Protein AF-A0A7S1FBB8-F1 (afdb_monomer)

Radius of gyration: 21.92 Å; Cα contacts (8 Å, |Δi|>4): 129; chains: 1; bounding box: 61×38×55 Å

Structure (mmCIF, N/CA/C/O backbone):
data_AF-A0A7S1FBB8-F1
#
_entry.id   AF-A0A7S1FBB8-F1
#
loop_
_atom_site.group_PDB
_atom_site.id
_atom_site.type_symbol
_atom_site.label_atom_id
_atom_site.label_alt_id
_atom_site.label_comp_id
_atom_site.label_asym_id
_atom_site.label_entity_id
_atom_site.label_seq_id
_atom_site.pdbx_PDB_ins_code
_atom_site.Cartn_x
_atom_site.Cartn_y
_atom_site.Cartn_z
_atom_site.occupancy
_atom_site.B_iso_or_equiv
_atom_site.auth_seq_id
_atom_site.auth_comp_id
_atom_site.auth_asym_id
_atom_site.auth_atom_id
_atom_site.pdbx_PDB_model_num
ATOM 1 N N . GLU A 1 1 ? 5.426 -10.729 -18.235 1.00 38.91 1 GLU A N 1
ATOM 2 C CA . GLU A 1 1 ? 4.057 -10.826 -17.681 1.00 38.91 1 GLU A CA 1
ATOM 3 C C . GLU A 1 1 ? 3.993 -12.099 -16.850 1.00 38.91 1 GLU A C 1
ATOM 5 O O . GLU A 1 1 ? 4.260 -13.157 -17.398 1.00 38.91 1 GLU A O 1
ATOM 10 N N . VAL A 1 2 ? 3.794 -12.017 -15.530 1.00 45.78 2 VAL A N 1
ATOM 11 C CA . VAL A 1 2 ? 3.774 -13.223 -14.680 1.00 45.78 2 VAL A CA 1
ATOM 12 C C . VAL A 1 2 ? 2.399 -13.880 -14.833 1.00 45.78 2 VAL A C 1
ATOM 14 O O . VAL A 1 2 ? 1.405 -13.242 -14.472 1.00 45.78 2 VAL A O 1
ATOM 17 N N . PRO A 1 3 ? 2.294 -15.100 -15.390 1.00 48.41 3 PRO A N 1
ATOM 18 C CA . PRO A 1 3 ? 1.011 -15.768 -15.532 1.00 48.41 3 PRO A CA 1
ATOM 19 C C . PRO A 1 3 ? 0.444 -16.054 -14.140 1.00 48.41 3 PRO A C 1
ATOM 21 O O . PRO A 1 3 ? 1.070 -16.720 -13.317 1.00 48.41 3 PRO A O 1
ATOM 24 N N . ILE A 1 4 ? -0.754 -15.538 -13.868 1.00 54.75 4 ILE A N 1
ATOM 25 C CA . ILE A 1 4 ? -1.496 -15.820 -12.639 1.00 54.75 4 ILE A CA 1
ATOM 26 C C . ILE A 1 4 ? -1.984 -17.272 -12.742 1.00 54.75 4 ILE A C 1
ATOM 28 O O . ILE A 1 4 ? -3.067 -17.533 -13.254 1.00 54.75 4 ILE A O 1
ATOM 32 N N . ARG A 1 5 ? -1.164 -18.244 -12.331 1.00 58.53 5 ARG A N 1
ATOM 33 C CA . ARG A 1 5 ? -1.552 -19.662 -12.267 1.00 58.53 5 ARG A CA 1
ATOM 34 C C . ARG A 1 5 ? -1.235 -20.258 -10.901 1.00 58.53 5 ARG A C 1
ATOM 36 O O . ARG A 1 5 ? -0.200 -19.971 -10.305 1.00 58.53 5 ARG A O 1
ATOM 43 N N . GLY A 1 6 ? -2.148 -21.103 -10.421 1.00 70.75 6 GLY A N 1
ATOM 44 C CA . GLY A 1 6 ? -1.995 -21.882 -9.191 1.00 70.75 6 GLY A CA 1
ATOM 45 C C . GLY A 1 6 ? -1.959 -21.021 -7.928 1.00 70.75 6 GLY A C 1
ATOM 46 O O . GLY A 1 6 ? -2.962 -20.409 -7.559 1.00 70.75 6 GLY A O 1
ATOM 47 N N . GLY A 1 7 ? -0.798 -20.975 -7.268 1.00 72.50 7 GLY A N 1
ATOM 48 C CA . GLY A 1 7 ? -0.642 -20.414 -5.920 1.00 72.50 7 GLY A CA 1
ATOM 49 C C . GLY A 1 7 ? -0.998 -18.931 -5.794 1.00 72.50 7 GLY A C 1
ATOM 50 O O . GLY A 1 7 ? -1.596 -18.528 -4.802 1.00 72.50 7 GLY A O 1
ATOM 51 N N . VAL A 1 8 ? -0.722 -18.115 -6.817 1.00 73.88 8 VAL A N 1
ATOM 52 C CA . VAL A 1 8 ? -1.051 -16.674 -6.789 1.00 73.88 8 VAL A CA 1
ATOM 53 C C . VAL A 1 8 ? -2.566 -16.442 -6.813 1.00 73.88 8 VAL A C 1
ATOM 55 O O . VAL A 1 8 ? -3.062 -15.530 -6.154 1.00 73.88 8 VAL A O 1
ATOM 58 N N . LEU A 1 9 ? -3.315 -17.280 -7.538 1.00 77.00 9 LEU A N 1
ATOM 59 C CA . LEU A 1 9 ? -4.777 -17.207 -7.574 1.00 77.00 9 LEU A CA 1
ATOM 60 C C . LEU A 1 9 ? -5.380 -17.674 -6.246 1.00 77.00 9 LEU A C 1
ATOM 62 O O . LEU A 1 9 ? -6.269 -17.014 -5.718 1.00 77.00 9 LEU A O 1
ATOM 66 N N . GLN A 1 10 ? -4.869 -18.775 -5.687 1.00 82.44 10 GLN A N 1
ATOM 67 C CA . GLN A 1 10 ? -5.297 -19.275 -4.376 1.00 82.44 10 GLN A CA 1
ATOM 68 C C . GLN A 1 10 ? -5.062 -18.238 -3.277 1.00 82.44 10 GLN A C 1
ATOM 70 O O . GLN A 1 10 ? -5.958 -17.987 -2.471 1.00 82.44 10 GLN A O 1
ATOM 75 N N . PHE A 1 11 ? -3.898 -17.586 -3.282 1.00 81.56 11 PHE A N 1
ATOM 76 C CA . PHE A 1 11 ? -3.605 -16.479 -2.378 1.00 81.56 11 PHE A CA 1
ATOM 77 C C . PHE A 1 11 ? -4.602 -15.328 -2.562 1.00 81.56 11 PHE A C 1
ATOM 79 O O . PHE A 1 11 ? -5.221 -14.914 -1.588 1.00 81.56 11 PHE A O 1
ATOM 86 N N . ALA A 1 12 ? -4.838 -14.882 -3.802 1.00 81.56 12 ALA A N 1
ATOM 87 C CA . ALA A 1 12 ? -5.776 -13.797 -4.096 1.00 81.56 12 ALA A CA 1
ATOM 88 C C . ALA A 1 12 ? -7.213 -14.098 -3.625 1.00 81.56 12 ALA A C 1
ATOM 90 O O . ALA A 1 12 ? -7.852 -13.247 -3.005 1.00 81.56 12 ALA A O 1
ATOM 91 N N . VAL A 1 13 ? -7.709 -15.317 -3.863 1.00 86.25 13 VAL A N 1
ATOM 92 C CA . VAL A 1 13 ? -9.030 -15.768 -3.390 1.00 86.25 13 VAL A CA 1
ATOM 93 C C . VAL A 1 13 ? -9.080 -15.790 -1.864 1.00 86.25 13 VAL A C 1
ATOM 95 O O . VAL A 1 13 ? -10.024 -15.273 -1.273 1.00 86.25 13 VAL A O 1
ATOM 98 N N . SER A 1 14 ? -8.046 -16.335 -1.221 1.00 87.19 14 SER A N 1
ATOM 99 C CA . SER A 1 14 ? -7.976 -16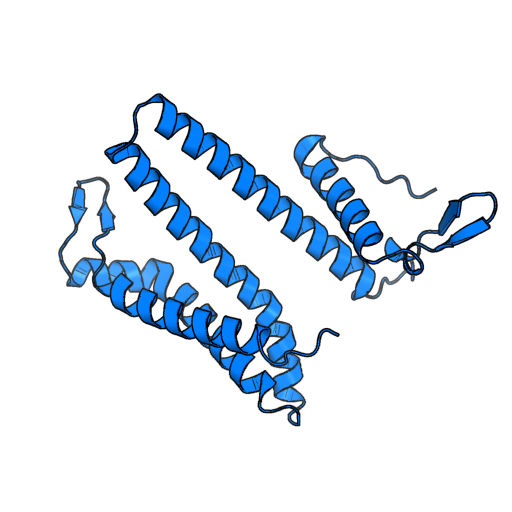.425 0.241 1.00 87.19 14 SER A CA 1
ATOM 100 C C . SER A 1 14 ? -7.993 -15.037 0.879 1.00 87.19 14 SER A C 1
ATOM 102 O O . SER A 1 14 ? -8.762 -14.789 1.807 1.00 87.19 14 SER A O 1
ATOM 104 N N . THR A 1 15 ? -7.210 -14.101 0.333 1.00 85.00 15 THR A N 1
ATOM 105 C CA . THR A 1 15 ? -7.203 -12.707 0.786 1.00 85.00 15 THR A CA 1
ATOM 106 C C . THR A 1 15 ? -8.547 -12.021 0.553 1.00 85.00 15 THR A C 1
ATOM 108 O O . THR A 1 15 ? -9.020 -11.315 1.440 1.00 85.00 15 THR A O 1
ATOM 111 N N . ALA A 1 16 ? -9.203 -12.252 -0.590 1.00 87.19 16 ALA A N 1
ATOM 112 C CA . ALA A 1 16 ? -10.501 -11.649 -0.888 1.00 87.19 16 ALA A CA 1
ATOM 113 C C . ALA A 1 16 ? -11.588 -12.131 0.087 1.00 87.19 16 ALA A C 1
ATOM 115 O O . ALA A 1 16 ? -12.365 -11.321 0.595 1.00 87.19 16 ALA A O 1
ATOM 116 N N . ILE A 1 17 ? -11.614 -13.431 0.402 1.00 90.25 17 ILE A N 1
ATOM 117 C CA . ILE A 1 17 ? -12.540 -14.013 1.386 1.00 90.25 17 ILE A CA 1
ATOM 118 C C . ILE A 1 17 ? -12.280 -13.429 2.776 1.00 90.25 17 ILE A C 1
ATOM 120 O O . ILE A 1 17 ? -13.219 -12.976 3.431 1.00 90.25 17 ILE A O 1
ATOM 124 N N . PHE A 1 18 ? -11.014 -13.388 3.202 1.00 89.56 18 PHE A N 1
ATOM 125 C CA . PHE A 1 18 ? -10.622 -12.829 4.495 1.00 89.56 18 PHE A CA 1
ATOM 126 C C . PHE A 1 18 ? -11.102 -11.381 4.658 1.00 89.56 18 PHE A C 1
ATOM 128 O O . PHE A 1 18 ? -11.800 -11.068 5.620 1.00 89.56 18 PHE A O 1
ATOM 135 N N . TRP A 1 19 ? -10.811 -10.513 3.684 1.00 87.25 19 TRP A N 1
ATOM 136 C CA . TRP A 1 19 ? -11.211 -9.104 3.741 1.00 87.25 19 TRP A CA 1
ATOM 137 C C . TRP A 1 19 ? -12.722 -8.896 3.607 1.00 87.25 19 TRP A C 1
ATOM 139 O O . TRP A 1 19 ? -13.263 -7.947 4.167 1.00 87.25 19 TRP A O 1
ATOM 149 N N . THR A 1 20 ? -13.431 -9.795 2.920 1.00 90.50 20 THR A N 1
ATOM 150 C CA . THR A 1 20 ? -14.902 -9.783 2.909 1.00 90.50 20 THR A CA 1
ATOM 151 C C . THR A 1 20 ? -15.455 -10.068 4.312 1.00 90.50 20 THR A C 1
ATOM 153 O O . THR A 1 20 ? -16.390 -9.403 4.756 1.00 90.50 20 THR A O 1
ATOM 156 N N . GLY A 1 21 ? -14.853 -11.017 5.037 1.00 91.12 21 GLY A N 1
ATOM 157 C CA . GLY A 1 21 ? -15.187 -11.300 6.434 1.00 91.12 21 GLY A CA 1
ATOM 158 C C . GLY A 1 21 ? -14.833 -10.151 7.383 1.00 91.12 21 GLY A C 1
ATOM 159 O O . GLY A 1 21 ? -15.635 -9.814 8.251 1.00 91.12 21 GLY A O 1
ATOM 160 N N . ASP A 1 22 ? -13.684 -9.503 7.185 1.00 88.94 22 ASP A N 1
ATOM 161 C CA . ASP A 1 22 ? -13.249 -8.350 7.987 1.00 88.94 22 ASP A CA 1
ATOM 162 C C . ASP A 1 22 ? -14.237 -7.174 7.918 1.00 88.94 22 ASP A C 1
ATOM 164 O O . ASP A 1 22 ? -14.508 -6.533 8.934 1.00 88.94 22 ASP A O 1
ATOM 168 N N . ILE A 1 23 ? -14.866 -6.938 6.759 1.00 89.56 23 ILE A N 1
ATOM 169 C CA . ILE A 1 23 ? -15.948 -5.948 6.626 1.00 89.56 23 ILE A CA 1
ATOM 170 C C . ILE A 1 23 ? -17.126 -6.309 7.538 1.00 89.56 23 ILE A C 1
ATOM 172 O O . ILE A 1 23 ? -17.648 -5.445 8.243 1.00 89.56 23 ILE A O 1
ATOM 176 N N . LEU A 1 24 ? -17.539 -7.582 7.561 1.00 91.25 24 LEU A N 1
ATOM 177 C CA . LEU A 1 24 ? -18.640 -8.037 8.415 1.00 91.25 24 LEU A CA 1
ATOM 178 C C . LEU A 1 24 ? -18.301 -7.851 9.894 1.00 91.25 24 LEU A C 1
ATOM 180 O O . LEU A 1 24 ? -19.113 -7.314 10.641 1.00 91.25 24 LEU A O 1
ATOM 184 N N . VAL A 1 25 ? -17.090 -8.232 10.303 1.00 88.88 25 VAL A N 1
ATOM 185 C CA . VAL A 1 25 ? -16.607 -8.051 11.680 1.00 88.88 25 VAL A CA 1
ATOM 186 C C . VAL A 1 25 ? -16.480 -6.564 12.031 1.00 88.88 25 VAL A C 1
ATOM 188 O O . VAL A 1 25 ? -16.826 -6.162 13.143 1.00 88.88 25 VAL A O 1
ATOM 191 N N . SER A 1 26 ? -16.077 -5.718 11.080 1.00 86.81 26 SER A N 1
ATOM 192 C CA . SER A 1 26 ? -15.952 -4.267 11.265 1.00 86.81 26 SER A CA 1
ATOM 193 C C . SER A 1 26 ? -17.275 -3.602 11.653 1.00 86.81 26 SER A C 1
ATOM 195 O O . SER A 1 26 ? -17.261 -2.664 12.446 1.00 86.81 26 SER A O 1
ATOM 197 N N . PHE A 1 27 ? -18.424 -4.116 11.200 1.00 87.56 27 PHE A N 1
ATOM 198 C CA . PHE A 1 27 ? -19.738 -3.629 11.649 1.00 87.56 27 PHE A CA 1
ATOM 199 C C . PHE A 1 27 ? -20.041 -3.929 13.126 1.00 87.56 27 PHE A C 1
ATOM 201 O O . PHE A 1 27 ? -20.871 -3.248 13.729 1.00 87.56 27 PHE A O 1
ATOM 208 N N . PHE A 1 28 ? -19.377 -4.927 13.716 1.00 87.69 28 PHE A N 1
ATOM 209 C CA . PHE A 1 28 ? -19.515 -5.301 15.128 1.00 87.69 28 PHE A CA 1
ATOM 210 C C . PHE A 1 28 ? -18.362 -4.796 16.002 1.00 87.69 28 PHE A C 1
ATOM 212 O O . PHE A 1 28 ? -18.385 -4.996 17.217 1.00 87.69 28 PHE A O 1
ATOM 219 N N . THR A 1 29 ? -17.362 -4.143 15.411 1.00 84.94 29 THR A N 1
ATOM 220 C CA . THR A 1 29 ? -16.169 -3.698 16.132 1.00 84.94 29 THR A CA 1
ATOM 221 C C . THR A 1 29 ? -16.401 -2.316 16.736 1.00 84.94 29 THR A C 1
ATOM 223 O O . THR A 1 29 ? -16.652 -1.347 16.021 1.00 84.94 29 THR A O 1
ATOM 226 N N . ALA A 1 30 ? -16.317 -2.222 18.064 1.00 84.44 30 ALA A N 1
ATOM 227 C CA . ALA A 1 30 ? -16.407 -0.953 18.781 1.00 84.44 30 ALA A CA 1
ATOM 228 C C . ALA A 1 30 ? -15.251 -0.018 18.391 1.00 84.44 30 ALA A C 1
ATOM 230 O O . ALA A 1 30 ? -14.131 -0.473 18.151 1.00 84.44 30 ALA A O 1
ATOM 231 N N . TYR A 1 31 ? -15.509 1.290 18.363 1.00 81.19 31 TYR A N 1
ATOM 232 C CA . TYR A 1 31 ? -14.481 2.294 18.087 1.00 81.19 31 TYR A CA 1
ATOM 233 C C . TYR A 1 31 ? -14.210 3.147 19.331 1.00 81.19 31 TYR A C 1
ATOM 235 O O . TYR A 1 31 ? -15.102 3.388 20.149 1.00 81.19 31 TYR A O 1
ATOM 243 N N . SER A 1 32 ? -12.963 3.598 19.483 1.00 78.38 32 SER A N 1
ATOM 244 C CA . SER A 1 32 ? -12.580 4.506 20.565 1.00 78.38 32 SER A CA 1
ATOM 245 C C . SER A 1 32 ? -12.853 5.948 20.145 1.00 78.38 32 SER A C 1
ATOM 247 O O . SER A 1 32 ? -12.327 6.409 19.135 1.00 78.38 32 SER A O 1
ATOM 249 N N . SER A 1 33 ? -13.685 6.648 20.910 1.00 78.62 33 SER A N 1
ATOM 250 C CA . SER A 1 33 ? -13.889 8.095 20.812 1.00 78.62 33 SER A CA 1
ATOM 251 C C . SER A 1 33 ? -13.057 8.802 21.888 1.00 78.62 33 SER A C 1
ATOM 253 O O . SER A 1 33 ? -12.624 8.163 22.845 1.00 78.62 33 SER A O 1
ATOM 255 N N . GLU A 1 34 ? -12.883 10.123 21.792 1.00 76.25 34 GLU A N 1
ATOM 256 C CA . GLU A 1 34 ? -12.165 10.922 22.810 1.00 76.25 34 GLU A CA 1
ATOM 257 C C . GLU A 1 34 ? -12.749 10.777 24.229 1.00 76.25 34 GLU A C 1
ATOM 259 O O . GLU A 1 34 ? -12.035 10.901 25.217 1.00 76.25 34 GLU A O 1
ATOM 264 N N . VAL A 1 35 ? -14.045 10.466 24.333 1.00 77.69 35 VAL A N 1
ATOM 265 C CA . VAL A 1 35 ? -14.780 10.318 25.603 1.00 77.69 35 VAL A CA 1
ATOM 266 C C . VAL A 1 35 ? -14.765 8.866 26.121 1.00 77.69 35 VAL A C 1
ATOM 268 O O . VAL A 1 35 ? -15.209 8.597 27.233 1.00 77.69 35 VAL A O 1
ATOM 271 N N . GLY A 1 36 ? -14.257 7.910 25.334 1.00 80.56 36 GLY A N 1
ATOM 272 C CA . GLY A 1 36 ? -14.198 6.492 25.696 1.00 80.56 36 GLY A CA 1
ATOM 273 C C . GLY A 1 36 ? -14.618 5.541 24.573 1.00 80.56 36 GLY A C 1
ATOM 274 O O . GLY A 1 36 ? -14.849 5.936 23.428 1.00 80.56 36 GLY A O 1
ATOM 275 N N . LEU A 1 37 ? -14.709 4.252 24.907 1.00 85.62 37 LEU A N 1
ATOM 276 C CA . LEU A 1 37 ? -15.077 3.196 23.964 1.00 85.62 37 LEU A CA 1
ATOM 277 C C . LEU A 1 37 ? -16.587 3.214 23.695 1.00 85.62 37 LEU A C 1
ATOM 279 O O . LEU A 1 37 ? -17.381 2.985 24.608 1.00 85.62 37 LEU A O 1
ATOM 283 N N . VAL A 1 38 ? -16.989 3.432 22.441 1.00 86.75 38 VAL A N 1
ATOM 284 C CA . VAL A 1 38 ? -18.405 3.420 22.063 1.00 86.75 38 VAL A CA 1
ATOM 285 C C . VAL A 1 38 ? -18.802 2.046 21.535 1.00 86.75 38 VAL A C 1
ATOM 287 O O . VAL A 1 38 ? -18.306 1.586 20.507 1.00 86.75 38 VAL A O 1
ATOM 290 N N . THR A 1 39 ? -19.733 1.401 22.236 1.00 88.31 39 THR A N 1
ATOM 291 C CA . THR A 1 39 ? -20.244 0.057 21.918 1.00 88.31 39 THR A CA 1
ATOM 292 C C . THR A 1 39 ? -21.651 0.064 21.311 1.00 88.31 39 THR A C 1
ATOM 294 O O . THR A 1 39 ? -22.153 -0.992 20.919 1.00 88.31 39 THR A O 1
ATOM 297 N N . ASP A 1 40 ? -22.297 1.233 21.194 1.00 89.62 40 ASP A N 1
ATOM 298 C CA . ASP A 1 40 ? -23.613 1.346 20.560 1.00 89.62 40 ASP A CA 1
ATOM 299 C C . ASP A 1 40 ? -23.522 0.998 19.067 1.00 89.62 40 ASP A C 1
ATOM 301 O O . ASP A 1 40 ? -22.932 1.723 18.259 1.00 89.62 40 ASP A O 1
ATOM 305 N N . ARG A 1 41 ? -24.172 -0.109 18.696 1.00 87.44 41 ARG A N 1
ATOM 306 C CA . ARG A 1 41 ? -24.184 -0.657 17.335 1.00 87.44 41 ARG A CA 1
ATOM 307 C C . ARG A 1 41 ? -24.633 0.359 16.291 1.00 87.44 41 ARG A C 1
ATOM 309 O O . ARG A 1 41 ? -24.070 0.390 15.201 1.00 87.44 41 ARG A O 1
ATOM 316 N N . ARG A 1 42 ? -25.632 1.198 16.586 1.00 90.19 42 ARG A N 1
ATOM 317 C CA . ARG A 1 42 ? -26.140 2.165 15.595 1.00 90.19 42 ARG A CA 1
ATOM 318 C C . ARG A 1 42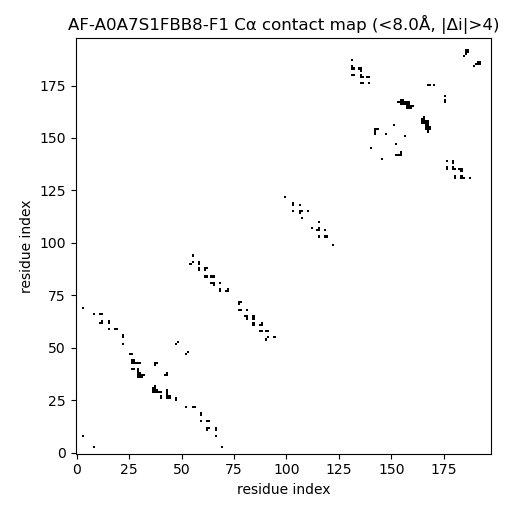 ? -25.093 3.224 15.277 1.00 90.19 42 ARG A C 1
ATOM 320 O O . ARG A 1 42 ? -24.943 3.615 14.118 1.00 90.19 42 ARG A O 1
ATOM 327 N N . LEU A 1 43 ? -24.360 3.662 16.298 1.00 87.75 43 LEU A N 1
ATOM 328 C CA . LEU A 1 43 ? -23.309 4.655 16.139 1.00 87.75 43 LEU A CA 1
ATOM 329 C C . LEU A 1 43 ? -22.080 4.059 15.445 1.00 87.75 43 LEU A C 1
ATOM 331 O O . LEU A 1 43 ? -21.552 4.685 14.530 1.00 87.75 43 LEU A O 1
ATOM 335 N N . VAL A 1 44 ? -21.696 2.829 15.806 1.00 89.25 44 VAL A N 1
ATOM 336 C CA . VAL A 1 44 ? -20.609 2.073 15.160 1.00 89.25 44 VAL A CA 1
ATOM 337 C C . VAL A 1 44 ? -20.867 1.917 13.662 1.00 89.25 44 VAL A C 1
ATOM 339 O O . VAL A 1 44 ? -20.031 2.313 12.852 1.00 89.25 44 VAL A O 1
ATOM 342 N N . ILE A 1 45 ? -22.051 1.426 13.277 1.00 90.62 45 ILE A N 1
ATOM 343 C CA . ILE A 1 45 ? -22.410 1.229 11.866 1.00 90.62 45 ILE A CA 1
ATOM 344 C C . ILE A 1 45 ? -22.363 2.562 11.113 1.00 90.62 45 ILE A C 1
ATOM 346 O O . ILE A 1 45 ? -21.750 2.652 10.051 1.00 90.62 45 ILE A O 1
ATOM 350 N N . LYS A 1 46 ? -22.969 3.623 11.663 1.00 91.88 46 LYS A N 1
ATOM 351 C CA . LYS A 1 46 ? -22.990 4.945 11.017 1.00 91.88 46 LYS A CA 1
ATOM 352 C C . LYS A 1 46 ? -21.583 5.526 10.854 1.00 91.88 46 LYS A C 1
ATOM 354 O O . LYS A 1 46 ? -21.289 6.133 9.825 1.00 91.88 46 LYS A O 1
ATOM 359 N N . HIS A 1 47 ? -20.723 5.342 11.853 1.00 89.44 47 HIS A N 1
ATOM 360 C CA . HIS A 1 47 ? -19.336 5.787 11.803 1.00 89.44 47 HIS A CA 1
ATOM 361 C C . HIS A 1 47 ? -18.540 5.008 10.749 1.00 89.44 47 HIS A C 1
ATOM 363 O O . HIS A 1 47 ? -17.894 5.624 9.901 1.00 89.44 47 HIS A O 1
ATOM 369 N N . TYR A 1 48 ? -18.639 3.676 10.740 1.00 89.50 48 TYR A N 1
ATOM 370 C CA . TYR A 1 48 ? -17.937 2.818 9.783 1.00 89.50 48 TYR A CA 1
ATOM 371 C C . TYR A 1 48 ? -18.370 3.086 8.333 1.00 89.50 48 TYR A C 1
ATOM 373 O O . TYR A 1 48 ? -17.518 3.259 7.458 1.00 89.50 48 TYR A O 1
ATOM 381 N N . LEU A 1 49 ? -19.680 3.232 8.092 1.00 89.88 49 LEU A N 1
ATOM 382 C CA . LEU A 1 49 ? -20.230 3.557 6.770 1.00 89.88 49 LEU A CA 1
ATOM 383 C C . LEU A 1 49 ? -19.705 4.886 6.209 1.00 89.88 49 LEU A C 1
ATOM 385 O O . LEU A 1 49 ? -19.530 5.011 5.000 1.00 89.88 49 LEU A O 1
ATOM 389 N N . ARG A 1 50 ? -19.447 5.878 7.072 1.00 89.06 50 ARG A N 1
ATOM 390 C CA . ARG A 1 50 ? -18.975 7.209 6.659 1.00 89.06 50 ARG A CA 1
ATOM 391 C C . ARG A 1 50 ? -17.459 7.287 6.471 1.00 89.06 50 ARG A C 1
ATOM 393 O O . ARG A 1 50 ? -16.996 8.154 5.739 1.00 89.06 50 ARG A O 1
ATOM 400 N N . THR A 1 51 ? -16.699 6.438 7.155 1.00 84.19 51 THR A N 1
ATOM 401 C CA . THR A 1 51 ? -15.235 6.550 7.231 1.00 84.19 51 THR A CA 1
ATOM 402 C C . THR A 1 51 ? -14.527 5.567 6.307 1.00 84.19 51 THR A C 1
ATOM 404 O O . THR A 1 51 ? -13.769 5.993 5.441 1.00 84.19 51 THR A O 1
ATOM 407 N N . TRP A 1 52 ? -14.789 4.268 6.463 1.00 85.94 52 TRP A N 1
ATOM 408 C CA . TRP A 1 52 ? -13.966 3.210 5.865 1.00 85.94 52 TRP A CA 1
ATOM 409 C C . TRP A 1 52 ? -14.723 2.304 4.899 1.00 85.94 52 TRP A C 1
ATOM 411 O O . TRP A 1 52 ? -14.117 1.787 3.964 1.00 85.94 52 TRP A O 1
ATOM 421 N N . PHE A 1 53 ? -16.043 2.161 5.052 1.00 88.50 53 PHE A N 1
ATOM 422 C CA . PHE A 1 53 ? -16.830 1.208 4.266 1.00 88.50 53 PHE A CA 1
ATOM 423 C C . PHE A 1 53 ? -16.673 1.370 2.749 1.00 88.50 53 PHE A C 1
ATOM 425 O O . PHE A 1 53 ? -16.522 0.376 2.050 1.00 88.50 53 PHE A O 1
ATOM 432 N N . LEU A 1 54 ? -16.681 2.601 2.225 1.00 88.06 54 LEU A N 1
ATOM 433 C CA . LEU A 1 54 ? -16.540 2.831 0.780 1.00 88.06 54 LEU A CA 1
ATOM 434 C C . LEU A 1 54 ? -15.173 2.375 0.251 1.00 88.06 54 LEU A C 1
ATOM 436 O O . LEU A 1 54 ? -15.090 1.800 -0.835 1.00 88.06 54 LEU A O 1
ATOM 440 N N . VAL A 1 55 ? -14.115 2.605 1.031 1.00 84.69 55 VAL A N 1
ATOM 441 C CA . VAL A 1 55 ? -12.748 2.192 0.695 1.00 84.69 55 VAL A CA 1
ATOM 442 C C . VAL A 1 55 ? -12.633 0.670 0.766 1.00 84.69 55 VAL A C 1
ATOM 444 O O . VAL A 1 55 ? -12.151 0.041 -0.178 1.00 84.69 55 VAL A O 1
ATOM 447 N N . ASP A 1 56 ? -13.137 0.067 1.844 1.00 87.38 56 ASP A N 1
ATOM 448 C CA . ASP A 1 56 ? -13.101 -1.379 2.045 1.00 87.38 56 ASP A CA 1
ATOM 449 C C . ASP A 1 56 ? -13.915 -2.116 0.977 1.00 87.38 56 ASP A C 1
ATOM 451 O O . ASP A 1 56 ? -13.403 -3.052 0.361 1.00 87.38 56 ASP A O 1
ATOM 455 N N . LEU A 1 57 ? -15.133 -1.657 0.687 1.00 88.19 57 LEU A N 1
ATOM 456 C CA . LEU A 1 57 ? -15.991 -2.227 -0.348 1.00 88.19 57 LEU A CA 1
ATOM 457 C C . LEU A 1 57 ? -15.341 -2.118 -1.731 1.00 88.19 57 LEU A C 1
ATOM 459 O O . LEU A 1 57 ? -15.271 -3.111 -2.452 1.00 88.19 57 LEU A O 1
ATOM 463 N N . GLY A 1 58 ? -14.830 -0.938 -2.096 1.00 85.88 58 GLY A N 1
ATOM 464 C CA . GLY A 1 58 ? -14.181 -0.721 -3.390 1.00 85.88 58 GLY A CA 1
ATOM 465 C C . GLY A 1 58 ? -12.983 -1.646 -3.608 1.00 85.88 58 GLY A C 1
ATOM 466 O O . GLY A 1 58 ? -12.843 -2.240 -4.680 1.00 85.88 58 GLY A O 1
ATOM 467 N N . ALA A 1 59 ? -12.154 -1.831 -2.579 1.00 84.50 59 ALA A N 1
ATOM 468 C CA . ALA A 1 59 ? -11.004 -2.719 -2.669 1.00 84.50 59 ALA A CA 1
ATOM 469 C C . ALA A 1 59 ? -11.404 -4.211 -2.696 1.00 84.50 59 ALA A C 1
ATOM 471 O O . ALA A 1 59 ? -10.885 -4.934 -3.542 1.00 84.50 59 ALA A O 1
ATOM 472 N N . VAL A 1 60 ? -12.384 -4.671 -1.896 1.00 88.19 60 VAL A N 1
ATOM 473 C CA . VAL A 1 60 ? -12.879 -6.069 -1.972 1.00 88.19 60 VAL A CA 1
ATOM 474 C C . VAL A 1 60 ? -13.488 -6.368 -3.345 1.00 88.19 60 VAL A C 1
ATOM 476 O O . VAL A 1 60 ? -13.206 -7.412 -3.932 1.00 88.19 60 VAL A O 1
ATOM 479 N N . LEU A 1 61 ? -14.283 -5.448 -3.900 1.00 86.44 61 LEU A N 1
ATOM 480 C CA . LEU A 1 61 ? -14.847 -5.611 -5.242 1.00 86.44 61 LEU A CA 1
ATOM 481 C C . LEU A 1 61 ? -13.750 -5.730 -6.304 1.00 86.44 61 LEU A C 1
ATOM 483 O O . LEU A 1 61 ? -13.850 -6.564 -7.203 1.00 86.44 61 LEU A O 1
ATOM 487 N N . CYS A 1 62 ? -12.681 -4.940 -6.198 1.00 82.44 62 CYS A N 1
ATOM 488 C CA . CYS A 1 62 ? -11.557 -5.028 -7.125 1.00 82.44 62 CYS A CA 1
ATOM 489 C C . CYS A 1 62 ? -10.759 -6.327 -6.981 1.00 82.44 62 CYS A C 1
ATOM 491 O O . CYS A 1 62 ? -10.311 -6.864 -7.998 1.00 82.44 62 CYS A O 1
ATOM 493 N N . ASP A 1 63 ? -10.623 -6.858 -5.765 1.00 83.06 63 ASP A N 1
ATOM 494 C CA . ASP A 1 63 ? -9.998 -8.160 -5.530 1.00 83.06 63 ASP A CA 1
ATOM 495 C C . ASP A 1 63 ? -10.801 -9.275 -6.216 1.00 83.06 63 ASP A C 1
ATOM 497 O O . ASP A 1 63 ? -10.246 -10.032 -7.017 1.00 83.06 63 ASP A O 1
ATOM 501 N N . TRP A 1 64 ? -12.124 -9.314 -6.020 1.00 86.12 64 TRP A N 1
ATOM 502 C CA . TRP A 1 64 ? -13.004 -10.277 -6.694 1.00 86.12 64 TRP A CA 1
ATOM 503 C C . TRP A 1 64 ? -13.001 -10.116 -8.216 1.00 86.12 64 TRP A C 1
ATOM 505 O O . TRP A 1 64 ? -12.890 -11.108 -8.937 1.00 86.12 64 TRP A O 1
ATOM 515 N N . MET A 1 65 ? -13.032 -8.881 -8.728 1.00 80.81 65 MET A N 1
ATOM 516 C CA . MET A 1 65 ? -12.898 -8.625 -10.166 1.00 80.81 65 MET A CA 1
ATOM 517 C C . MET A 1 65 ? -11.553 -9.111 -10.715 1.00 80.81 65 MET A C 1
ATOM 519 O O . MET A 1 65 ? -11.500 -9.646 -11.822 1.00 80.81 65 MET A O 1
ATOM 523 N N . SER A 1 66 ? -10.465 -8.964 -9.953 1.00 77.50 66 SER A N 1
ATOM 524 C CA . SER A 1 66 ? -9.148 -9.468 -10.346 1.00 77.50 66 SER A CA 1
ATOM 525 C C . SER A 1 66 ? -9.114 -10.996 -10.416 1.00 77.50 66 SER A C 1
ATOM 527 O O . SER A 1 66 ? -8.454 -11.534 -11.305 1.00 77.50 66 SER A O 1
ATOM 529 N N . VAL A 1 67 ? -9.799 -11.690 -9.503 1.00 80.25 67 VAL A N 1
ATOM 530 C CA . VAL A 1 67 ? -9.936 -13.155 -9.526 1.00 80.25 67 VAL A CA 1
ATOM 531 C C . VAL A 1 67 ? -10.778 -13.576 -10.732 1.00 80.25 67 VAL A C 1
ATOM 533 O O . VAL A 1 67 ? -10.334 -14.398 -11.531 1.00 80.25 67 VAL A O 1
ATOM 536 N N . MET A 1 68 ? -11.945 -12.963 -10.937 1.00 80.25 68 MET A N 1
ATOM 537 C CA . MET A 1 68 ? -12.843 -13.289 -12.053 1.00 80.25 68 MET A CA 1
ATOM 538 C C . MET A 1 68 ? -12.206 -13.019 -13.422 1.00 80.25 68 MET A C 1
ATOM 540 O O . MET A 1 68 ? -12.334 -13.834 -14.334 1.00 80.25 68 MET A O 1
ATOM 544 N N . GLY A 1 69 ? -11.476 -11.909 -13.566 1.00 74.50 69 GLY A N 1
ATOM 545 C CA . GLY A 1 69 ? -10.764 -11.568 -14.799 1.00 74.50 69 GLY A CA 1
ATOM 546 C C . GLY A 1 69 ? -9.642 -12.551 -15.144 1.00 74.50 69 GLY A C 1
ATOM 547 O O . GLY A 1 69 ? -9.358 -12.750 -16.320 1.00 74.50 69 GLY A O 1
ATOM 548 N N . SER A 1 70 ? -9.038 -13.208 -14.147 1.00 69.81 70 SER A N 1
ATOM 549 C CA . SER A 1 70 ? -8.032 -14.252 -14.394 1.00 69.81 70 SER A CA 1
ATOM 550 C C . SER A 1 70 ? -8.632 -15.550 -14.950 1.00 69.81 70 SER A C 1
ATOM 552 O O . SER A 1 70 ? -7.955 -16.265 -15.684 1.00 69.81 70 SER A O 1
ATOM 554 N N . SER A 1 71 ? -9.910 -15.817 -14.664 1.00 70.00 71 SER A N 1
ATOM 555 C CA . SER A 1 71 ? -10.649 -16.971 -15.190 1.00 70.00 71 SER A CA 1
ATOM 556 C C . SER A 1 71 ? -11.263 -16.716 -16.571 1.00 70.00 71 SER A C 1
ATOM 558 O O . SER A 1 71 ? -11.602 -17.666 -17.269 1.00 70.00 71 SER A O 1
ATOM 560 N N . MET A 1 72 ? -11.419 -15.449 -16.974 1.00 69.00 72 MET A N 1
ATOM 561 C CA . MET A 1 72 ? -12.101 -15.044 -18.207 1.00 69.00 72 MET A CA 1
ATOM 562 C C . MET A 1 72 ? -11.137 -14.304 -19.149 1.00 69.00 72 MET A C 1
ATOM 564 O O . MET A 1 72 ? -11.247 -13.093 -19.346 1.00 69.00 72 MET A O 1
ATOM 568 N N . SER A 1 73 ? -10.169 -15.037 -19.715 1.00 62.44 73 SER A N 1
ATOM 569 C CA . SER A 1 73 ? -9.069 -14.494 -20.537 1.00 62.44 73 SER A CA 1
ATOM 570 C C . SER A 1 73 ? -9.506 -13.802 -21.830 1.00 62.44 73 SER A C 1
ATOM 572 O O . SER A 1 73 ? -8.787 -12.938 -22.325 1.00 62.44 73 SER A O 1
ATOM 574 N N . ASP A 1 74 ? -10.679 -14.142 -22.366 1.00 64.56 74 ASP A N 1
ATOM 575 C CA . ASP A 1 74 ? -11.045 -13.776 -23.743 1.00 64.56 74 ASP A CA 1
ATOM 576 C C . ASP A 1 74 ? -11.692 -12.390 -23.870 1.00 64.56 74 ASP A C 1
ATOM 578 O O . ASP A 1 74 ? -11.870 -11.866 -24.970 1.00 64.56 74 ASP A O 1
ATOM 582 N N . ASN A 1 75 ? -12.018 -11.736 -22.752 1.00 69.94 75 ASN A N 1
ATOM 583 C CA . ASN A 1 75 ? -12.640 -10.418 -22.788 1.00 69.94 75 ASN A CA 1
ATOM 584 C C . ASN A 1 75 ? -11.608 -9.285 -22.651 1.00 69.94 75 ASN A C 1
ATOM 586 O O . ASN A 1 75 ? -11.193 -8.921 -21.550 1.00 69.94 75 ASN A O 1
ATOM 590 N N . LEU A 1 76 ? -11.289 -8.619 -23.766 1.00 66.19 76 LEU A N 1
ATOM 591 C CA . LEU A 1 76 ? -10.389 -7.450 -23.829 1.00 66.19 76 LEU A CA 1
ATOM 592 C C . LEU A 1 76 ? -10.744 -6.324 -22.833 1.00 66.19 76 LEU A C 1
ATOM 594 O O . LEU A 1 76 ? -9.857 -5.629 -22.329 1.00 66.19 76 LEU A O 1
ATOM 598 N N . LYS A 1 77 ? -12.033 -6.149 -22.505 1.00 69.31 77 LYS A N 1
ATOM 599 C CA . LYS A 1 77 ? -12.480 -5.196 -21.473 1.00 69.31 77 LYS A CA 1
ATOM 600 C C . LYS A 1 77 ? -11.978 -5.601 -20.081 1.00 69.31 77 LYS A C 1
ATOM 602 O O . LYS A 1 77 ? -11.440 -4.757 -19.369 1.00 69.31 77 LYS A O 1
ATOM 607 N N . PHE A 1 78 ? -12.069 -6.882 -19.727 1.00 65.50 78 PHE A N 1
ATOM 608 C CA . PHE A 1 78 ? -11.596 -7.405 -18.442 1.00 65.50 78 PHE A CA 1
ATOM 609 C C . PHE A 1 78 ? -10.075 -7.307 -18.302 1.00 65.50 78 PHE A C 1
ATOM 611 O O . PHE A 1 78 ? -9.595 -7.016 -17.212 1.00 65.50 78 PHE A O 1
ATOM 618 N N . VAL A 1 79 ? -9.314 -7.422 -19.395 1.00 64.56 79 VAL A N 1
ATOM 619 C CA . VAL A 1 79 ? -7.853 -7.212 -19.380 1.00 64.56 79 VAL A CA 1
ATOM 620 C C . VAL A 1 79 ? -7.489 -5.768 -19.009 1.00 64.56 79 VAL A C 1
ATOM 622 O O . VAL A 1 79 ? -6.569 -5.541 -18.221 1.00 64.56 79 VAL A O 1
ATOM 625 N N . ARG A 1 80 ? -8.223 -4.768 -19.521 1.00 66.81 80 ARG A N 1
ATOM 626 C CA . ARG A 1 80 ? -8.042 -3.358 -19.118 1.00 66.81 80 ARG A CA 1
ATOM 627 C C . ARG A 1 80 ? -8.408 -3.135 -17.649 1.00 66.81 80 ARG A C 1
ATOM 629 O O . ARG A 1 80 ? -7.646 -2.489 -16.932 1.00 66.81 80 ARG A O 1
ATOM 636 N N . PHE A 1 81 ? -9.509 -3.719 -17.180 1.00 66.69 81 PHE A N 1
ATOM 637 C CA . PHE A 1 81 ? -9.896 -3.652 -15.766 1.00 66.69 81 PHE A CA 1
ATOM 638 C C . PHE A 1 81 ? -8.908 -4.381 -14.839 1.00 66.69 81 PHE A C 1
ATOM 640 O O . PHE A 1 81 ? -8.614 -3.884 -13.757 1.00 66.69 81 PHE A O 1
ATOM 647 N N . ALA A 1 82 ? -8.298 -5.485 -15.277 1.00 65.31 82 ALA A N 1
ATOM 648 C CA . ALA A 1 82 ? -7.241 -6.183 -14.541 1.00 65.31 82 ALA A CA 1
ATOM 649 C C . ALA A 1 82 ? -5.926 -5.383 -14.463 1.00 65.31 82 ALA A C 1
ATOM 651 O O . ALA A 1 82 ? -5.112 -5.591 -13.565 1.00 65.31 82 ALA A O 1
ATOM 652 N N . LYS A 1 83 ? -5.688 -4.447 -15.390 1.00 65.44 83 LYS A N 1
ATOM 653 C CA . LYS A 1 83 ? -4.598 -3.468 -15.246 1.00 65.44 83 LYS A CA 1
ATOM 654 C C . LYS A 1 83 ? -4.947 -2.417 -14.189 1.00 65.44 83 LYS A C 1
ATOM 656 O O . LYS A 1 83 ? -4.099 -2.112 -13.356 1.00 65.44 83 LYS A O 1
ATOM 661 N N . ALA A 1 84 ? -6.190 -1.932 -14.172 1.00 66.25 84 ALA A N 1
ATOM 662 C CA . ALA A 1 84 ? -6.670 -0.984 -13.163 1.00 66.25 84 ALA A CA 1
ATOM 663 C C . ALA A 1 84 ? -6.714 -1.590 -11.746 1.00 66.25 84 ALA A C 1
ATOM 665 O O . ALA A 1 84 ? -6.392 -0.904 -10.776 1.00 66.25 84 ALA A O 1
ATOM 666 N N . SER A 1 85 ? -7.009 -2.889 -11.615 1.00 68.12 85 SER A N 1
ATOM 667 C CA . SER A 1 85 ? -7.009 -3.577 -10.316 1.00 68.12 85 SER A CA 1
ATOM 668 C C . SER A 1 85 ? -5.641 -3.551 -9.626 1.00 68.12 85 SER A C 1
ATOM 670 O O . SER A 1 85 ? -5.586 -3.581 -8.401 1.00 68.12 85 SER A O 1
ATOM 672 N N . ARG A 1 86 ? -4.529 -3.415 -10.367 1.00 67.94 86 ARG A N 1
ATOM 673 C CA . ARG A 1 86 ? -3.189 -3.256 -9.769 1.00 67.94 86 ARG A CA 1
ATOM 674 C C . ARG A 1 86 ? -3.056 -1.963 -8.974 1.00 67.94 86 ARG A C 1
ATOM 676 O O . ARG A 1 86 ? -2.428 -1.971 -7.923 1.00 67.94 86 ARG A O 1
ATOM 683 N N . ILE A 1 87 ? -3.654 -0.876 -9.462 1.00 66.81 87 ILE A N 1
ATOM 684 C CA . ILE A 1 87 ? -3.669 0.408 -8.752 1.00 66.81 87 ILE A CA 1
ATOM 685 C C . ILE A 1 87 ? -4.570 0.286 -7.522 1.00 66.81 87 ILE A C 1
ATOM 687 O O . ILE A 1 87 ? -4.206 0.734 -6.443 1.00 66.81 87 ILE A O 1
ATOM 691 N N . VAL A 1 88 ? -5.709 -0.403 -7.640 1.00 66.25 88 VAL A N 1
ATOM 692 C CA . VAL A 1 88 ? -6.612 -0.603 -6.497 1.00 66.25 88 VAL A CA 1
ATOM 693 C C . VAL A 1 88 ? -6.033 -1.549 -5.439 1.00 66.25 88 VAL A C 1
ATOM 695 O O . VAL A 1 88 ? -6.275 -1.345 -4.255 1.00 66.25 88 VAL A O 1
ATOM 698 N N . ARG A 1 89 ? -5.172 -2.509 -5.798 1.00 67.19 89 ARG A N 1
ATOM 699 C CA . ARG A 1 89 ? -4.402 -3.268 -4.794 1.00 67.19 89 ARG A CA 1
ATOM 700 C C . ARG A 1 89 ? -3.561 -2.361 -3.900 1.00 67.19 89 ARG A C 1
ATOM 702 O O . ARG A 1 89 ? -3.396 -2.680 -2.727 1.00 67.19 89 ARG A O 1
ATOM 709 N N . MET A 1 90 ? -3.098 -1.214 -4.407 1.00 70.19 90 MET A N 1
ATOM 710 C CA . MET A 1 90 ? -2.393 -0.238 -3.574 1.00 70.19 90 MET A CA 1
ATOM 711 C C . MET A 1 90 ? -3.305 0.358 -2.490 1.00 70.19 90 MET A C 1
ATOM 713 O O . MET A 1 90 ? -2.857 0.600 -1.375 1.00 70.19 90 MET A O 1
ATOM 717 N N . ILE A 1 91 ? -4.604 0.511 -2.776 1.00 69.50 91 ILE A N 1
ATOM 718 C CA . ILE A 1 91 ? -5.624 0.933 -1.800 1.00 69.50 91 ILE A CA 1
ATOM 719 C C . ILE A 1 91 ? -5.802 -0.134 -0.712 1.00 69.50 91 ILE A C 1
ATOM 721 O O . ILE A 1 91 ? -5.990 0.202 0.454 1.00 69.50 91 ILE A O 1
ATOM 725 N N . GLY A 1 92 ? -5.660 -1.418 -1.057 1.00 69.06 92 GLY A N 1
ATOM 726 C CA . GLY A 1 92 ? -5.645 -2.513 -0.084 1.00 69.06 92 GLY A CA 1
ATOM 727 C C . GLY A 1 92 ? -4.561 -2.355 0.990 1.00 69.06 92 GLY A C 1
ATOM 728 O O . GLY A 1 92 ? -4.797 -2.700 2.146 1.00 69.06 92 GLY A O 1
ATOM 729 N N . PHE A 1 93 ? -3.415 -1.749 0.665 1.00 74.12 93 PHE A N 1
ATOM 730 C CA . PHE A 1 93 ? -2.377 -1.456 1.659 1.00 74.12 93 PHE A CA 1
ATOM 731 C C . PHE A 1 93 ? -2.774 -0.355 2.649 1.00 74.12 93 PHE A C 1
ATOM 733 O O . PHE A 1 93 ? -2.255 -0.338 3.762 1.00 74.12 93 PHE A O 1
ATOM 740 N N . ILE A 1 94 ? -3.745 0.509 2.325 1.00 74.12 94 ILE A N 1
ATOM 741 C CA . ILE A 1 94 ? -4.291 1.480 3.290 1.00 74.12 94 ILE A CA 1
ATOM 742 C C . ILE A 1 94 ? -4.888 0.742 4.501 1.00 74.12 94 ILE A C 1
ATOM 744 O O . ILE A 1 94 ? -4.785 1.207 5.637 1.00 74.12 94 ILE A O 1
ATOM 748 N N . ARG A 1 95 ? -5.425 -0.468 4.293 1.00 74.00 95 ARG A N 1
ATOM 749 C CA . ARG A 1 95 ? -5.924 -1.321 5.379 1.00 74.00 95 ARG A CA 1
ATOM 750 C C . ARG A 1 95 ? -4.816 -1.794 6.328 1.00 74.00 95 ARG A C 1
ATOM 752 O O . ARG A 1 95 ? -5.095 -2.017 7.503 1.00 74.00 95 ARG A O 1
ATOM 759 N N . LEU A 1 96 ? -3.559 -1.886 5.877 1.00 73.56 96 LEU A N 1
ATOM 760 C CA . LEU A 1 96 ? -2.429 -2.205 6.762 1.00 73.56 96 LEU A CA 1
ATOM 761 C C . LEU A 1 96 ? -2.184 -1.096 7.788 1.00 73.56 96 LEU A C 1
ATOM 763 O O . LEU A 1 96 ? -1.887 -1.402 8.938 1.00 73.56 96 LEU A O 1
ATOM 767 N N . PHE A 1 97 ? -2.390 0.174 7.426 1.00 71.62 97 PHE A N 1
ATOM 768 C CA . PHE A 1 97 ? -2.309 1.273 8.396 1.00 71.62 97 PHE A CA 1
ATOM 769 C C . PHE A 1 97 ? -3.388 1.169 9.473 1.00 71.62 97 PHE A C 1
ATOM 771 O O . PHE A 1 97 ? -3.136 1.498 10.631 1.00 71.62 97 PHE A O 1
ATOM 778 N N . ARG A 1 98 ? -4.588 0.689 9.117 1.00 73.75 98 ARG A N 1
ATOM 779 C CA . ARG A 1 98 ? -5.649 0.405 10.094 1.00 73.75 98 ARG A CA 1
ATOM 780 C C . ARG A 1 98 ? -5.213 -0.699 11.060 1.00 73.75 98 ARG A C 1
ATOM 782 O O . ARG A 1 98 ? -5.389 -0.533 12.263 1.00 73.75 98 ARG A O 1
ATOM 789 N N . LEU A 1 99 ? -4.601 -1.772 10.550 1.00 71.06 99 LEU A N 1
ATOM 790 C CA . LEU A 1 99 ? -4.021 -2.833 11.381 1.00 71.06 99 LEU A CA 1
ATOM 791 C C . LEU A 1 99 ? -2.909 -2.306 12.298 1.00 71.06 99 LEU A C 1
ATOM 793 O O . LEU A 1 99 ? -2.876 -2.673 13.467 1.00 71.06 99 LEU A O 1
ATOM 797 N N . GLY A 1 100 ? -2.051 -1.416 11.788 1.00 71.75 100 GLY A N 1
ATOM 798 C CA . GLY A 1 100 ? -0.970 -0.785 12.547 1.00 71.75 100 GLY A CA 1
ATOM 799 C C . GLY A 1 100 ? -1.473 -0.050 13.788 1.00 71.75 100 GLY A C 1
ATOM 800 O O . GLY A 1 100 ? -0.984 -0.310 14.880 1.00 71.75 100 GLY A O 1
ATOM 801 N N . ARG A 1 101 ? -2.533 0.762 13.662 1.00 70.19 101 ARG A N 1
ATOM 802 C CA . ARG A 1 101 ? -3.128 1.458 14.823 1.00 70.19 101 ARG A CA 1
ATOM 803 C C . ARG A 1 101 ? -3.738 0.506 15.852 1.00 70.19 101 ARG A C 1
ATOM 805 O O . ARG A 1 101 ? -3.717 0.781 17.047 1.00 70.19 101 ARG A O 1
ATOM 812 N N . VAL A 1 102 ? -4.327 -0.600 15.392 1.00 71.31 102 VAL A N 1
ATOM 813 C CA . VAL A 1 102 ? -4.875 -1.632 16.289 1.00 71.31 102 VAL A CA 1
ATOM 814 C C . VAL A 1 102 ? -3.743 -2.360 17.015 1.00 71.31 102 VAL A C 1
ATOM 816 O O . VAL A 1 102 ? -3.872 -2.652 18.201 1.00 71.31 102 VAL A O 1
ATOM 819 N N . TRP A 1 103 ? -2.634 -2.622 16.322 1.00 69.62 103 TRP A N 1
ATOM 820 C CA . TRP A 1 103 ? -1.424 -3.203 16.896 1.00 69.62 103 TRP A CA 1
ATOM 821 C C . TRP A 1 103 ? -0.780 -2.286 17.936 1.00 69.62 103 TRP A C 1
ATOM 823 O O . TRP A 1 103 ? -0.510 -2.754 19.037 1.00 69.62 103 TRP A O 1
ATOM 833 N N . GLU A 1 104 ? -0.605 -0.997 17.638 1.00 69.62 104 GLU A N 1
ATOM 834 C CA . GLU A 1 104 ? -0.110 0.002 18.599 1.00 69.62 104 GLU A CA 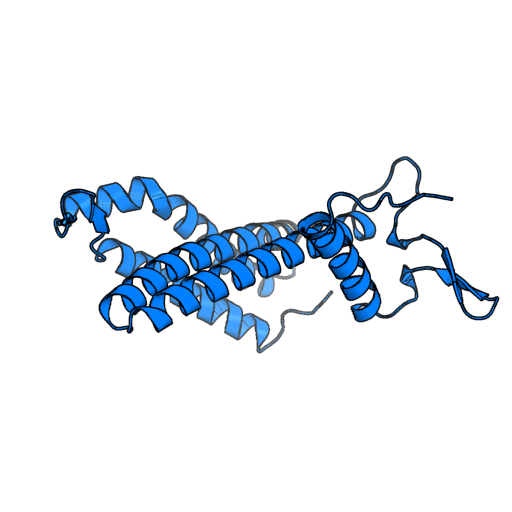1
ATOM 835 C C . GLU A 1 104 ? -0.967 0.005 19.870 1.00 69.62 104 GLU A C 1
ATOM 837 O O . GLU A 1 104 ? -0.453 -0.211 20.962 1.00 69.62 104 GLU A O 1
ATOM 842 N N . GLY A 1 105 ? -2.297 0.087 19.736 1.00 67.19 105 GLY A N 1
ATOM 843 C CA . GLY A 1 105 ? -3.199 0.039 20.890 1.00 67.19 105 GLY A CA 1
ATOM 844 C C . GLY A 1 105 ? -3.184 -1.290 21.662 1.00 67.19 105 GLY A C 1
ATOM 845 O O . GLY A 1 105 ? -3.532 -1.318 22.844 1.00 67.19 105 GLY A O 1
ATOM 846 N N . PHE A 1 106 ? -2.798 -2.401 21.026 1.00 71.12 106 PHE A N 1
ATOM 847 C CA . PHE A 1 106 ? -2.631 -3.693 21.695 1.00 71.12 106 PHE A CA 1
ATOM 848 C C . PHE A 1 106 ? -1.327 -3.750 22.497 1.00 71.12 106 PHE A C 1
ATOM 850 O O . PHE A 1 106 ? -1.345 -4.190 23.652 1.00 71.12 106 PHE A O 1
ATOM 857 N N . PHE A 1 107 ? -0.222 -3.290 21.901 1.00 71.94 107 PHE A N 1
ATOM 858 C CA . PHE A 1 107 ? 1.093 -3.238 22.539 1.00 71.94 107 PHE A CA 1
ATOM 859 C C . PHE A 1 107 ? 1.161 -2.190 23.647 1.00 71.94 107 PHE A C 1
ATOM 861 O O . PHE A 1 107 ? 1.747 -2.479 24.682 1.00 71.94 107 PHE A O 1
ATOM 868 N N . ASP A 1 108 ? 0.477 -1.055 23.514 1.00 71.44 108 ASP A N 1
ATOM 869 C CA . ASP A 1 108 ? 0.366 -0.060 24.588 1.00 71.44 108 ASP A CA 1
ATOM 870 C C . ASP A 1 108 ? -0.379 -0.596 25.818 1.00 71.44 108 ASP A C 1
ATOM 872 O O . ASP A 1 108 ? -0.154 -0.146 26.937 1.00 71.44 108 ASP A O 1
ATOM 876 N N . ARG A 1 109 ? -1.275 -1.577 25.636 1.00 70.62 109 ARG A N 1
ATOM 877 C CA . ARG A 1 109 ? -2.052 -2.172 26.735 1.00 70.62 109 ARG A CA 1
ATOM 878 C C . ARG A 1 109 ? -1.368 -3.346 27.430 1.00 70.62 109 ARG A C 1
ATOM 880 O O . ARG A 1 109 ? -1.681 -3.606 28.587 1.00 70.62 109 ARG A O 1
ATOM 887 N N . HIS A 1 110 ? -0.514 -4.084 26.720 1.00 70.94 110 HIS A N 1
ATOM 888 C CA . HIS A 1 110 ? 0.079 -5.338 27.210 1.00 70.94 110 HIS A CA 1
ATOM 889 C C . HIS A 1 110 ? 1.613 -5.318 27.280 1.00 70.94 110 HIS A C 1
ATOM 891 O O . HIS A 1 110 ? 2.204 -6.218 27.874 1.00 70.94 110 HIS A O 1
ATOM 897 N N . GLY A 1 111 ? 2.265 -4.343 26.647 1.00 68.75 111 GLY A N 1
ATOM 898 C CA . GLY A 1 111 ? 3.715 -4.204 26.597 1.00 68.75 111 GLY A CA 1
ATOM 899 C C . GLY A 1 111 ? 4.262 -3.374 27.754 1.00 68.75 111 GLY A C 1
ATOM 900 O O . GLY A 1 111 ? 3.578 -2.522 28.310 1.00 68.75 111 GLY A O 1
ATOM 901 N N . SER A 1 112 ? 5.523 -3.618 28.111 1.00 77.50 112 SER A N 1
ATOM 902 C CA . SER A 1 112 ? 6.292 -2.694 28.946 1.00 77.50 112 SER A CA 1
ATOM 903 C C . SER A 1 112 ? 6.561 -1.389 28.188 1.00 77.50 112 SER A C 1
ATOM 905 O O . SER A 1 112 ? 6.601 -1.392 26.957 1.00 77.50 112 SER A O 1
ATOM 907 N N . ASP A 1 113 ? 6.816 -0.289 28.905 1.00 76.44 113 ASP A N 1
ATOM 908 C CA . ASP A 1 113 ? 7.060 1.038 28.309 1.00 76.44 113 ASP A CA 1
ATOM 909 C C . ASP A 1 113 ? 8.122 1.008 27.190 1.00 76.44 113 ASP A C 1
ATOM 911 O O . ASP A 1 113 ? 7.977 1.654 26.153 1.00 76.44 113 ASP A O 1
ATOM 915 N N . GLY A 1 114 ? 9.170 0.187 27.344 1.00 78.94 114 GLY A N 1
ATOM 916 C CA . GLY A 1 114 ? 10.197 0.005 26.313 1.00 78.94 114 GLY A CA 1
ATOM 917 C C . GLY A 1 114 ? 9.705 -0.717 25.051 1.00 78.94 114 GLY A C 1
ATOM 918 O O . GLY A 1 114 ? 10.173 -0.419 23.952 1.00 78.94 114 GLY A O 1
ATOM 919 N N . LEU A 1 115 ? 8.752 -1.644 25.184 1.00 79.00 115 LEU A N 1
ATOM 920 C CA . LEU A 1 115 ? 8.177 -2.392 24.064 1.00 79.00 115 LEU A CA 1
ATOM 921 C C . LEU A 1 115 ? 7.251 -1.509 23.213 1.00 79.00 115 LEU A C 1
ATOM 923 O O . LEU A 1 115 ? 7.282 -1.612 21.988 1.00 79.00 115 LEU A O 1
ATOM 927 N N . SER A 1 116 ? 6.483 -0.615 23.847 1.00 78.38 116 SER A N 1
ATOM 928 C CA . SER A 1 116 ? 5.652 0.381 23.152 1.00 78.38 116 SER A CA 1
ATOM 929 C C . SER A 1 116 ? 6.520 1.295 22.279 1.00 78.38 116 SER A C 1
ATOM 931 O O . SER A 1 116 ? 6.329 1.348 21.062 1.00 78.38 116 SER A O 1
ATOM 933 N N . VAL A 1 117 ? 7.577 1.893 22.849 1.00 82.06 117 VAL A N 1
ATOM 934 C CA . VAL A 1 117 ? 8.506 2.761 22.100 1.00 82.06 117 VAL A CA 1
ATOM 935 C C . VAL A 1 117 ? 9.167 2.013 20.938 1.00 82.06 117 VAL A C 1
ATOM 937 O O . VAL A 1 117 ? 9.219 2.528 19.819 1.00 82.06 117 VAL A O 1
ATOM 940 N N . ALA A 1 118 ? 9.637 0.783 21.169 1.00 84.00 118 ALA A N 1
ATOM 941 C CA . ALA A 1 118 ? 10.228 -0.039 20.115 1.00 84.00 118 ALA A CA 1
ATOM 942 C C . ALA A 1 118 ? 9.225 -0.355 18.991 1.00 84.00 118 ALA A C 1
ATOM 944 O O . ALA A 1 118 ? 9.592 -0.310 17.816 1.00 84.00 118 ALA A O 1
ATOM 945 N N . SER A 1 119 ? 7.962 -0.635 19.330 1.00 78.88 119 SER A N 1
ATOM 946 C CA . SER A 1 119 ? 6.911 -0.934 18.351 1.00 78.88 119 SER A CA 1
ATOM 947 C C . SER A 1 119 ? 6.581 0.270 17.463 1.00 78.88 119 SER A C 1
ATOM 949 O O . SER A 1 119 ? 6.492 0.113 16.246 1.00 78.88 119 SER A O 1
ATOM 951 N N . THR A 1 120 ? 6.530 1.477 18.032 1.00 81.31 120 THR A N 1
ATOM 952 C CA . THR A 1 120 ? 6.307 2.728 17.291 1.00 81.31 120 THR A CA 1
ATOM 953 C C . THR A 1 120 ? 7.470 3.046 16.352 1.00 81.31 120 THR A C 1
ATOM 955 O O . THR A 1 120 ? 7.264 3.423 15.193 1.00 81.31 120 THR A O 1
ATOM 958 N N . LEU A 1 121 ? 8.713 2.852 16.812 1.00 84.94 121 LEU A N 1
ATOM 959 C CA . LEU A 1 121 ? 9.908 3.040 15.981 1.00 84.94 121 LEU A CA 1
ATOM 960 C C . LEU A 1 121 ? 9.938 2.046 14.813 1.00 84.94 121 LEU A C 1
ATOM 962 O O . LEU A 1 121 ? 10.135 2.446 13.665 1.00 84.94 121 LEU A O 1
ATOM 966 N N . LEU A 1 122 ? 9.688 0.762 15.086 1.00 85.62 122 LEU A N 1
ATOM 967 C CA . LEU A 1 122 ? 9.615 -0.271 14.052 1.00 85.62 122 LEU A CA 1
ATOM 968 C C . LEU A 1 122 ? 8.479 -0.002 13.060 1.00 85.62 122 LEU A C 1
ATOM 970 O O . LEU A 1 122 ? 8.697 -0.099 11.853 1.00 85.62 122 LEU A O 1
ATOM 974 N N . GLY A 1 123 ? 7.296 0.382 13.547 1.00 83.06 123 GLY A N 1
ATOM 975 C CA . GLY A 1 123 ? 6.152 0.752 12.715 1.00 83.06 123 GLY A CA 1
ATOM 976 C C . GLY A 1 123 ? 6.486 1.905 11.772 1.00 83.06 123 GLY A C 1
ATOM 977 O O . GLY A 1 123 ? 6.262 1.803 10.565 1.00 83.06 123 GLY A O 1
ATOM 978 N N . THR A 1 124 ? 7.125 2.956 12.290 1.00 81.88 124 THR A N 1
ATOM 979 C CA . THR A 1 124 ? 7.573 4.106 11.489 1.00 81.88 124 THR A CA 1
ATOM 980 C C . THR A 1 124 ? 8.581 3.687 10.413 1.00 81.88 124 THR A C 1
ATOM 982 O O . THR A 1 124 ? 8.421 4.055 9.249 1.00 81.88 124 THR A O 1
ATOM 985 N N . CYS A 1 125 ? 9.574 2.855 10.750 1.00 85.88 125 CYS A N 1
ATOM 986 C CA . CYS A 1 125 ? 10.536 2.320 9.780 1.00 85.88 125 CYS A CA 1
ATOM 987 C C . CYS A 1 125 ? 9.857 1.502 8.671 1.00 85.88 125 CYS A C 1
ATOM 989 O O . CYS A 1 125 ? 10.169 1.684 7.494 1.00 85.88 125 CYS A O 1
ATOM 991 N N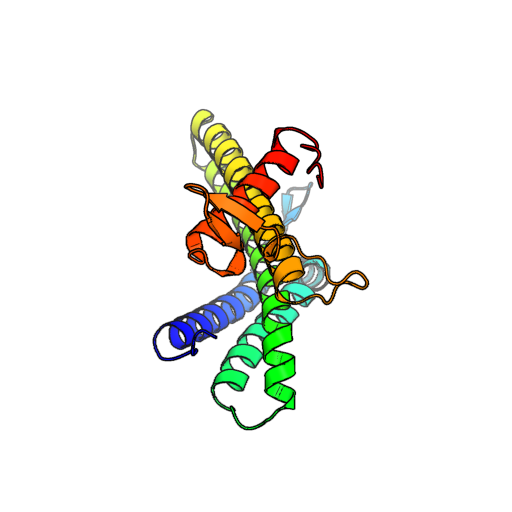 . ILE A 1 126 ? 8.907 0.628 9.022 1.00 84.12 126 ILE A N 1
ATOM 992 C CA . ILE A 1 126 ? 8.145 -0.172 8.049 1.00 84.12 126 ILE A CA 1
ATOM 993 C C . ILE A 1 126 ? 7.361 0.740 7.103 1.00 84.12 126 ILE A C 1
ATOM 995 O O . ILE A 1 126 ? 7.373 0.520 5.893 1.00 84.12 126 ILE A O 1
ATOM 999 N N . VAL A 1 127 ? 6.719 1.784 7.633 1.00 82.56 127 VAL A N 1
ATOM 1000 C CA . VAL A 1 127 ? 5.981 2.764 6.827 1.00 82.56 127 VAL A CA 1
ATOM 1001 C C . VAL A 1 127 ? 6.915 3.483 5.850 1.00 82.56 127 VAL A C 1
ATOM 1003 O O . VAL A 1 127 ? 6.597 3.566 4.665 1.00 82.56 127 VAL A O 1
ATOM 1006 N N . VAL A 1 128 ? 8.089 3.938 6.299 1.00 84.75 128 VAL A N 1
ATOM 1007 C CA . VAL A 1 128 ? 9.090 4.592 5.434 1.00 84.75 128 VAL A CA 1
ATOM 1008 C C . VAL A 1 128 ? 9.579 3.652 4.328 1.00 84.75 128 VAL A C 1
ATOM 1010 O O . VAL A 1 128 ? 9.611 4.040 3.159 1.00 84.75 128 VAL A O 1
ATOM 1013 N N . LEU A 1 129 ? 9.908 2.400 4.663 1.00 85.38 129 LEU A N 1
ATOM 1014 C CA . LEU A 1 129 ? 10.320 1.392 3.680 1.00 85.38 129 LEU A CA 1
ATOM 1015 C C . LEU A 1 129 ? 9.208 1.099 2.665 1.00 85.38 129 LEU A C 1
ATOM 1017 O O . LEU A 1 129 ? 9.478 0.959 1.471 1.00 85.38 129 LEU A O 1
ATOM 1021 N N . TRP A 1 130 ? 7.957 1.047 3.119 1.00 83.31 130 TRP A N 1
ATOM 1022 C CA . TRP A 1 130 ? 6.799 0.829 2.259 1.00 83.31 130 TRP A CA 1
ATOM 1023 C C . TRP A 1 130 ? 6.576 1.992 1.284 1.00 83.31 130 TRP A C 1
ATOM 1025 O O . TRP A 1 130 ? 6.428 1.762 0.082 1.00 83.31 130 TRP A O 1
ATOM 1035 N N . PHE A 1 131 ? 6.637 3.241 1.756 1.00 83.81 131 PHE A N 1
ATOM 1036 C CA . PHE A 1 131 ? 6.586 4.413 0.875 1.00 83.81 131 PHE A CA 1
ATOM 1037 C C . PHE A 1 131 ? 7.752 4.432 -0.120 1.00 83.81 131 PHE A C 1
ATOM 1039 O O . PHE A 1 131 ? 7.536 4.712 -1.300 1.00 83.81 131 PHE A O 1
ATOM 1046 N N . SER A 1 132 ? 8.962 4.067 0.317 1.00 87.62 132 SER A N 1
ATOM 1047 C CA . SER A 1 132 ? 10.121 3.936 -0.573 1.00 87.62 132 SER A CA 1
ATOM 1048 C C . SER A 1 132 ? 9.879 2.907 -1.682 1.00 87.62 132 SER A C 1
ATOM 1050 O O . SER A 1 132 ? 10.133 3.200 -2.849 1.00 87.62 132 SER A O 1
ATOM 1052 N N . HIS A 1 133 ? 9.300 1.744 -1.361 1.00 87.81 133 HIS A N 1
ATOM 1053 C CA . HIS A 1 133 ? 8.923 0.738 -2.358 1.00 87.81 133 HIS A CA 1
ATOM 1054 C C . HIS A 1 133 ? 7.900 1.275 -3.366 1.00 87.81 133 HIS A C 1
ATOM 1056 O O . HIS A 1 133 ? 8.068 1.067 -4.566 1.00 87.81 133 HIS A O 1
ATOM 1062 N N . ILE A 1 134 ? 6.869 1.998 -2.913 1.00 84.12 134 ILE A N 1
ATOM 1063 C CA . ILE A 1 134 ? 5.874 2.592 -3.818 1.00 84.12 134 ILE A CA 1
ATOM 1064 C C . ILE A 1 134 ? 6.536 3.587 -4.764 1.00 84.12 134 ILE A C 1
ATOM 1066 O O . ILE A 1 134 ? 6.340 3.488 -5.973 1.00 84.12 134 ILE A O 1
ATOM 1070 N N . ILE A 1 135 ? 7.333 4.518 -4.235 1.00 86.00 135 ILE A N 1
ATOM 1071 C CA . ILE A 1 135 ? 8.010 5.544 -5.035 1.00 86.00 135 ILE A CA 1
ATOM 1072 C C . ILE A 1 135 ? 8.963 4.885 -6.041 1.00 86.00 135 ILE A C 1
ATOM 1074 O O . ILE A 1 135 ? 8.926 5.227 -7.221 1.00 86.00 135 ILE A O 1
ATOM 1078 N N . CYS A 1 136 ? 9.733 3.880 -5.614 1.00 88.44 136 CYS A N 1
ATOM 1079 C CA . CYS A 1 136 ? 10.573 3.056 -6.485 1.00 88.44 136 CYS A CA 1
ATOM 1080 C C . CYS A 1 136 ? 9.759 2.382 -7.601 1.00 88.44 136 CYS A C 1
ATOM 1082 O O . CYS A 1 136 ? 10.088 2.504 -8.781 1.00 88.44 136 CYS A O 1
ATOM 1084 N N . CYS A 1 137 ? 8.670 1.685 -7.262 1.00 86.56 137 CYS A N 1
ATOM 1085 C CA . CYS A 1 137 ? 7.821 1.009 -8.240 1.00 86.56 137 CYS A CA 1
ATOM 1086 C C . CYS A 1 137 ? 7.149 1.987 -9.208 1.00 86.56 137 CYS A C 1
ATOM 1088 O O . CYS A 1 137 ? 7.017 1.670 -10.389 1.00 86.56 137 CYS A O 1
ATOM 1090 N N . MET A 1 138 ? 6.746 3.169 -8.739 1.00 83.81 138 MET A N 1
ATOM 1091 C CA . MET A 1 138 ? 6.211 4.229 -9.592 1.00 83.81 138 MET A CA 1
ATOM 1092 C C . MET A 1 138 ? 7.290 4.771 -10.532 1.00 83.81 138 MET A C 1
ATOM 1094 O O . MET A 1 138 ? 7.039 4.877 -11.729 1.00 83.81 138 MET A O 1
ATOM 1098 N N . PHE A 1 139 ? 8.498 5.035 -10.034 1.00 86.44 139 PHE A N 1
ATOM 1099 C CA . PHE A 1 139 ? 9.630 5.494 -10.841 1.00 86.44 139 PHE A CA 1
ATOM 1100 C C . PHE A 1 139 ? 10.029 4.473 -11.920 1.00 86.44 139 PHE A C 1
ATOM 1102 O O . PHE A 1 139 ? 10.243 4.824 -13.084 1.00 86.44 139 PHE A O 1
ATOM 1109 N N . TYR A 1 140 ? 10.026 3.185 -11.569 1.00 84.38 140 TYR A N 1
ATOM 1110 C CA . TYR A 1 140 ? 10.216 2.097 -12.524 1.00 84.38 140 TYR A CA 1
ATOM 1111 C C . TYR A 1 140 ? 9.088 2.024 -13.558 1.00 84.38 140 TYR A C 1
ATOM 1113 O O . TYR A 1 140 ? 9.347 1.948 -14.758 1.00 84.38 140 TYR A O 1
ATOM 1121 N N . ALA A 1 141 ? 7.829 2.102 -13.118 1.00 82.31 141 ALA A N 1
ATOM 1122 C CA . ALA A 1 141 ? 6.677 2.074 -14.013 1.00 82.31 141 ALA A CA 1
ATOM 1123 C C . ALA A 1 141 ? 6.666 3.259 -14.992 1.00 82.31 141 ALA A C 1
ATOM 1125 O O . ALA A 1 141 ? 6.309 3.072 -16.155 1.00 82.31 141 ALA A O 1
ATOM 1126 N N . LEU A 1 142 ? 7.088 4.450 -14.553 1.00 83.00 142 LEU A N 1
ATOM 1127 C CA . LEU A 1 142 ? 7.259 5.620 -15.416 1.00 83.00 142 LEU A CA 1
ATOM 1128 C C . LEU A 1 142 ? 8.298 5.349 -16.512 1.00 83.00 142 LEU A C 1
ATOM 1130 O O . LEU A 1 142 ? 8.000 5.551 -17.686 1.00 83.00 142 LEU A O 1
ATOM 1134 N N . GLY A 1 143 ? 9.471 4.815 -16.157 1.00 78.06 143 GLY A N 1
ATOM 1135 C CA . GLY A 1 143 ? 10.515 4.472 -17.133 1.00 78.06 143 GLY A CA 1
ATOM 1136 C C . GLY A 1 143 ? 10.108 3.362 -18.112 1.00 78.06 143 GLY A C 1
ATOM 1137 O O . GLY A 1 143 ? 10.411 3.428 -19.303 1.00 78.06 143 GLY A O 1
ATOM 1138 N N . ALA A 1 144 ? 9.364 2.360 -17.643 1.00 76.38 144 ALA A N 1
ATOM 1139 C CA . ALA A 1 144 ? 8.973 1.218 -18.465 1.00 76.38 144 ALA A CA 1
ATOM 1140 C C . ALA A 1 144 ? 7.764 1.496 -19.378 1.00 76.38 144 ALA A C 1
ATOM 1142 O O . ALA A 1 144 ? 7.714 1.006 -20.509 1.00 76.38 144 ALA A O 1
ATOM 1143 N N . HIS A 1 145 ? 6.764 2.244 -18.898 1.00 75.38 145 HIS A N 1
ATOM 1144 C CA . HIS A 1 145 ? 5.439 2.294 -19.527 1.00 75.38 145 HIS A CA 1
ATOM 1145 C C . HIS A 1 145 ? 5.008 3.665 -20.049 1.00 75.38 145 HIS A C 1
ATOM 1147 O O . HIS A 1 145 ? 4.084 3.710 -20.862 1.00 75.38 145 HIS A O 1
ATOM 1153 N N . VAL A 1 146 ? 5.638 4.763 -19.625 1.00 73.56 146 VAL A N 1
ATOM 1154 C CA . VAL A 1 146 ? 5.283 6.103 -20.110 1.00 73.56 146 VAL A CA 1
ATOM 1155 C C . VAL A 1 146 ? 6.168 6.474 -21.298 1.00 73.56 146 VAL A C 1
ATOM 1157 O O . VAL A 1 146 ? 7.393 6.367 -21.250 1.00 73.56 146 VAL A O 1
ATOM 1160 N N . SER A 1 147 ? 5.540 6.877 -22.403 1.00 67.19 147 SER A N 1
ATOM 1161 C CA . SER A 1 147 ? 6.230 7.450 -23.558 1.00 67.19 147 SER A CA 1
ATOM 1162 C C . SER A 1 147 ? 6.696 8.862 -23.219 1.00 67.19 147 SER A C 1
ATOM 1164 O O . SER A 1 147 ? 5.876 9.692 -22.837 1.00 67.19 147 SER A O 1
ATOM 1166 N N . SER A 1 148 ? 7.992 9.131 -23.353 1.00 71.44 148 SER A N 1
ATOM 1167 C CA . SER A 1 148 ? 8.544 10.477 -23.228 1.00 71.44 148 SER A CA 1
ATOM 1168 C C . SER A 1 148 ? 8.499 11.200 -24.571 1.00 71.44 148 SER A C 1
ATOM 1170 O O . SER A 1 148 ? 8.840 10.616 -25.600 1.00 71.44 148 SER A O 1
ATOM 1172 N N . ASP A 1 149 ? 8.127 12.481 -24.552 1.00 70.38 149 ASP A N 1
ATOM 1173 C CA . ASP A 1 149 ? 8.083 13.336 -25.750 1.00 70.38 149 ASP A CA 1
ATOM 1174 C C . ASP A 1 149 ? 9.475 13.538 -26.372 1.00 70.38 149 ASP A C 1
ATOM 1176 O O . ASP A 1 149 ? 9.609 13.766 -27.571 1.00 70.38 149 ASP A O 1
ATOM 1180 N N . THR A 1 150 ? 10.527 13.398 -25.561 1.00 70.12 150 THR A N 1
ATOM 1181 C CA . THR A 1 150 ? 11.935 13.462 -25.977 1.00 70.12 150 THR A CA 1
ATOM 1182 C C . THR A 1 150 ? 12.525 12.097 -26.346 1.00 70.12 150 THR A C 1
ATOM 1184 O O . THR A 1 150 ? 13.679 12.024 -26.755 1.00 70.12 150 THR A O 1
ATOM 1187 N N . GLY A 1 151 ? 11.787 10.996 -26.157 1.00 68.69 151 GLY A N 1
ATOM 1188 C CA . GLY A 1 151 ? 12.284 9.623 -26.325 1.00 68.69 151 GLY A CA 1
ATOM 1189 C C . GLY A 1 151 ? 13.276 9.151 -25.249 1.00 68.69 151 GLY A C 1
ATOM 1190 O O . GLY A 1 151 ? 13.563 7.957 -25.163 1.00 68.69 151 GLY A O 1
ATOM 1191 N N . LEU A 1 152 ? 13.758 10.050 -24.386 1.00 67.75 152 LEU A N 1
ATOM 1192 C CA . LEU A 1 152 ? 14.688 9.746 -23.299 1.00 67.75 152 LEU A CA 1
ATOM 1193 C C . LEU A 1 152 ? 13.937 9.161 -22.099 1.00 67.75 152 LEU A C 1
ATOM 1195 O O . LEU A 1 152 ? 12.929 9.714 -21.654 1.00 67.75 152 LEU A O 1
ATOM 1199 N N . ARG A 1 153 ? 14.414 8.029 -21.579 1.00 78.19 153 ARG A N 1
ATOM 1200 C CA . ARG A 1 153 ? 13.914 7.381 -20.356 1.00 78.19 153 ARG A CA 1
ATOM 1201 C C . ARG A 1 153 ? 15.108 6.953 -19.521 1.00 78.19 153 ARG A C 1
ATOM 1203 O O . ARG A 1 153 ? 16.110 6.536 -20.092 1.00 78.19 153 ARG A O 1
ATOM 1210 N N . TRP A 1 154 ? 14.981 6.973 -18.195 1.00 79.69 154 TRP A N 1
ATOM 1211 C CA . TRP A 1 154 ? 16.080 6.565 -17.310 1.00 79.69 154 TRP A CA 1
ATOM 1212 C C . TRP A 1 154 ? 16.507 5.101 -17.536 1.00 79.69 154 TRP A C 1
ATOM 1214 O O . TRP A 1 154 ? 17.673 4.759 -17.396 1.00 79.69 154 TRP A O 1
ATOM 1224 N N . THR A 1 155 ? 15.578 4.243 -17.974 1.00 77.25 155 THR A N 1
ATOM 1225 C CA . THR A 1 155 ? 15.851 2.841 -18.338 1.00 77.25 155 THR A CA 1
ATOM 1226 C C . THR A 1 155 ? 16.674 2.691 -19.618 1.00 77.25 155 THR A C 1
ATOM 1228 O O . THR A 1 155 ? 17.216 1.621 -19.868 1.00 77.25 155 THR A O 1
ATOM 1231 N N . TYR A 1 156 ? 16.743 3.732 -20.450 1.00 75.44 156 TYR A N 1
ATOM 1232 C CA . TYR A 1 156 ? 17.544 3.763 -21.677 1.00 75.44 156 TYR A CA 1
ATOM 1233 C C . TYR A 1 156 ? 18.848 4.538 -21.509 1.00 75.44 156 TYR A C 1
ATOM 1235 O O . TYR A 1 156 ? 19.594 4.681 -22.476 1.00 75.44 156 TYR A O 1
ATOM 1243 N N . THR A 1 157 ? 19.138 5.024 -20.300 1.00 78.94 157 THR A N 1
ATOM 1244 C CA . THR A 1 157 ? 20.436 5.611 -19.995 1.00 78.94 157 THR A CA 1
ATOM 1245 C C . THR A 1 157 ? 21.520 4.553 -20.205 1.00 78.94 157 THR A C 1
ATOM 1247 O O . THR A 1 157 ? 21.364 3.386 -19.835 1.00 78.94 157 THR A O 1
ATOM 1250 N N . THR A 1 158 ? 22.607 4.954 -20.851 1.00 77.56 158 THR A N 1
ATOM 1251 C CA . THR A 1 158 ? 23.757 4.094 -21.108 1.00 77.56 158 THR A CA 1
ATOM 1252 C C . THR A 1 158 ? 24.788 4.260 -20.005 1.00 77.56 158 THR A C 1
ATOM 1254 O O . THR A 1 158 ? 25.118 5.387 -19.638 1.00 77.56 158 THR A O 1
ATOM 1257 N N . VAL A 1 159 ? 25.317 3.151 -19.502 1.00 77.12 159 VAL A N 1
ATOM 1258 C CA . VAL A 1 159 ? 26.426 3.128 -18.545 1.00 77.12 159 VAL A CA 1
ATOM 1259 C C . VAL A 1 159 ? 27.580 2.380 -19.186 1.00 77.12 159 VAL A C 1
ATOM 1261 O O . VAL A 1 159 ? 27.386 1.339 -19.812 1.00 77.12 159 VAL A O 1
ATOM 1264 N N . VAL A 1 160 ? 28.783 2.926 -19.042 1.00 77.19 160 VAL A N 1
ATOM 1265 C CA . VAL A 1 160 ? 30.006 2.267 -19.498 1.00 77.19 160 VAL A CA 1
ATOM 1266 C C . VAL A 1 160 ? 30.479 1.345 -18.380 1.00 77.19 160 VAL A C 1
ATOM 1268 O O . VAL A 1 160 ? 30.817 1.815 -17.294 1.00 77.19 160 VAL A O 1
ATOM 1271 N N . VAL A 1 161 ? 30.468 0.039 -18.636 1.00 78.38 161 VAL A N 1
ATOM 1272 C CA . VAL A 1 161 ? 31.042 -0.982 -17.749 1.00 78.38 161 VAL A CA 1
ATOM 1273 C C . VAL A 1 161 ? 32.087 -1.725 -18.573 1.00 78.38 161 VAL A C 1
ATOM 1275 O O . VAL A 1 161 ? 31.770 -2.206 -19.655 1.00 78.38 161 VAL A O 1
ATOM 1278 N N . ASP A 1 162 ? 33.332 -1.764 -18.095 1.00 78.31 162 ASP A N 1
ATOM 1279 C CA . ASP A 1 162 ? 34.461 -2.416 -18.778 1.00 78.31 162 ASP A CA 1
ATOM 1280 C C . ASP A 1 162 ? 34.682 -1.941 -20.235 1.00 78.31 162 ASP A C 1
ATOM 1282 O O . ASP A 1 162 ? 34.861 -2.748 -21.143 1.00 78.31 162 ASP A O 1
ATOM 1286 N N . ASP A 1 163 ? 34.637 -0.620 -20.472 1.00 76.62 163 ASP A N 1
ATOM 1287 C CA . ASP A 1 163 ? 34.754 0.037 -21.794 1.00 76.62 163 ASP A CA 1
ATOM 1288 C C . ASP A 1 163 ? 33.667 -0.335 -22.827 1.00 76.62 163 ASP A C 1
ATOM 1290 O O . ASP A 1 163 ? 33.720 0.095 -23.983 1.00 76.62 163 ASP A O 1
ATOM 1294 N N . VAL A 1 164 ? 32.626 -1.067 -22.415 1.00 78.62 164 VAL A N 1
ATOM 1295 C CA . VAL A 1 164 ? 31.463 -1.397 -23.246 1.00 78.62 164 VAL A CA 1
ATOM 1296 C C . VAL A 1 164 ? 30.250 -0.585 -22.796 1.00 78.62 164 VAL A C 1
ATOM 1298 O O . VAL A 1 164 ? 29.916 -0.496 -21.613 1.00 78.62 164 VAL A O 1
ATOM 1301 N N . VAL A 1 165 ? 29.577 0.039 -23.765 1.00 79.56 165 VAL A N 1
ATOM 1302 C CA . VAL A 1 165 ? 28.357 0.817 -23.534 1.00 79.56 165 VAL A CA 1
ATOM 1303 C C . VAL A 1 165 ? 27.183 -0.147 -23.392 1.00 79.56 165 VAL A C 1
ATOM 1305 O O . VAL A 1 165 ? 26.706 -0.693 -24.385 1.00 79.56 165 VAL A O 1
ATOM 1308 N N . HIS A 1 166 ? 26.701 -0.326 -22.165 1.00 79.25 166 HIS A N 1
ATOM 1309 C CA . HIS A 1 166 ? 25.512 -1.119 -21.870 1.00 79.25 166 HIS A CA 1
ATOM 1310 C C . HIS A 1 166 ? 24.324 -0.220 -21.560 1.00 79.25 166 HIS A C 1
ATOM 1312 O O . HIS A 1 166 ? 24.447 0.822 -20.911 1.00 79.25 166 HIS A O 1
ATOM 1318 N N . ARG A 1 167 ? 23.141 -0.627 -22.010 1.00 78.38 167 ARG A N 1
ATOM 1319 C CA . ARG A 1 167 ? 21.895 0.062 -21.674 1.00 78.38 167 ARG A CA 1
ATOM 1320 C C . ARG A 1 167 ? 21.310 -0.513 -20.387 1.00 78.38 167 ARG A C 1
ATOM 1322 O O . ARG A 1 167 ? 21.386 -1.716 -20.146 1.00 78.38 167 ARG A O 1
ATOM 1329 N N . TYR A 1 168 ? 20.689 0.332 -19.563 1.00 77.75 168 TYR A N 1
ATOM 1330 C CA . TYR A 1 168 ? 20.081 -0.103 -18.296 1.00 77.75 168 TYR A CA 1
ATOM 1331 C C . TYR A 1 168 ? 19.010 -1.202 -18.456 1.00 77.75 168 TYR A C 1
ATOM 1333 O O . TYR A 1 168 ? 18.805 -1.994 -17.532 1.00 77.75 168 TYR A O 1
ATOM 1341 N N . ASP A 1 169 ? 18.343 -1.276 -19.611 1.00 76.88 169 ASP A N 1
ATOM 1342 C CA . ASP A 1 169 ? 17.329 -2.288 -19.925 1.00 76.88 169 ASP A CA 1
ATOM 1343 C C . ASP A 1 169 ? 17.897 -3.705 -20.109 1.00 76.88 169 ASP A C 1
ATOM 1345 O O . ASP A 1 169 ? 17.164 -4.673 -19.907 1.00 76.88 169 ASP A O 1
ATOM 1349 N N . GLU A 1 170 ? 19.188 -3.837 -20.419 1.00 80.75 170 GLU A N 1
ATOM 1350 C CA . GLU A 1 170 ? 19.874 -5.126 -20.599 1.00 80.75 170 GLU A CA 1
ATOM 1351 C C . GLU A 1 170 ? 20.232 -5.805 -19.267 1.00 80.75 170 GLU A C 1
ATOM 1353 O O . GLU A 1 170 ? 20.433 -7.021 -19.212 1.00 80.75 170 GLU A O 1
ATOM 1358 N N . PHE A 1 171 ? 20.286 -5.044 -18.171 1.00 81.31 171 PHE A N 1
ATOM 1359 C CA . PHE A 1 171 ? 20.615 -5.579 -16.852 1.00 81.31 171 PHE A CA 1
ATOM 1360 C C . PHE A 1 171 ? 19.448 -6.345 -16.215 1.00 81.31 171 PHE A C 1
ATOM 1362 O O . PHE A 1 171 ? 18.275 -6.127 -16.515 1.00 81.31 171 PHE A O 1
ATOM 1369 N N . SER A 1 172 ? 19.774 -7.225 -15.261 1.00 86.06 172 SER A N 1
ATOM 1370 C CA . SER A 1 172 ? 18.793 -8.026 -14.516 1.00 86.06 172 SER A CA 1
ATOM 1371 C C . SER A 1 172 ? 17.679 -7.163 -13.886 1.00 86.06 172 SER A C 1
ATOM 1373 O O . SER A 1 172 ? 17.977 -6.103 -13.325 1.00 86.06 172 SER A O 1
ATOM 1375 N N . PRO A 1 173 ? 16.411 -7.626 -13.861 1.00 82.25 173 PRO A N 1
ATOM 1376 C CA . PRO A 1 173 ? 15.303 -6.898 -13.233 1.00 82.25 173 PRO A CA 1
ATOM 1377 C C . PRO A 1 173 ? 15.560 -6.533 -11.765 1.00 82.25 173 PRO A C 1
ATOM 1379 O O . PRO A 1 173 ? 15.132 -5.480 -11.298 1.00 82.25 173 PRO A O 1
ATOM 1382 N N . THR A 1 174 ? 16.292 -7.381 -11.036 1.00 86.00 174 THR A N 1
ATOM 1383 C CA . THR A 1 174 ? 16.679 -7.115 -9.644 1.00 86.00 174 THR A CA 1
ATOM 1384 C C . THR A 1 174 ? 17.619 -5.920 -9.550 1.00 86.00 174 THR A C 1
ATOM 1386 O O . THR A 1 174 ? 17.480 -5.102 -8.647 1.00 86.00 174 THR A O 1
ATOM 1389 N N . TYR A 1 175 ? 18.551 -5.790 -10.495 1.00 85.56 175 TYR A N 1
ATOM 1390 C CA . TYR A 1 175 ? 19.474 -4.661 -10.545 1.00 85.56 175 TYR A CA 1
ATOM 1391 C C . TYR A 1 175 ? 18.724 -3.358 -10.839 1.00 85.56 175 TYR A C 1
ATOM 1393 O O . TYR A 1 175 ? 18.872 -2.388 -10.101 1.00 85.56 175 TYR A O 1
ATOM 1401 N N . GLN A 1 176 ? 17.827 -3.368 -11.831 1.00 85.00 176 GLN A N 1
ATOM 1402 C CA . GLN A 1 176 ? 16.977 -2.213 -12.145 1.00 85.00 176 GLN A CA 1
ATOM 1403 C C . GLN A 1 176 ? 16.117 -1.788 -10.941 1.00 85.00 176 GLN A C 1
ATOM 1405 O O . GLN A 1 176 ? 15.990 -0.598 -10.654 1.00 85.00 176 GLN A O 1
ATOM 1410 N N . TYR A 1 177 ? 15.559 -2.757 -10.205 1.00 86.44 177 TYR A N 1
ATOM 1411 C CA . TYR A 1 177 ? 14.796 -2.496 -8.984 1.00 86.44 177 TYR A CA 1
ATOM 1412 C C . TYR A 1 177 ? 15.662 -1.894 -7.871 1.00 86.44 177 TYR A C 1
ATOM 1414 O O . 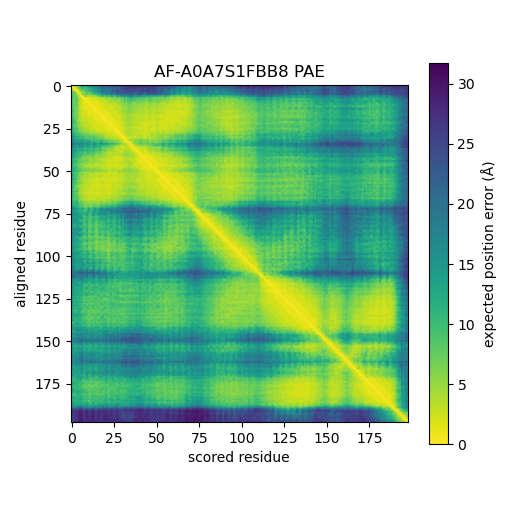TYR A 1 177 ? 15.257 -0.914 -7.256 1.00 86.44 177 TYR A O 1
ATOM 1422 N N . LEU A 1 178 ? 16.857 -2.437 -7.615 1.00 88.62 178 LEU A N 1
ATOM 1423 C CA . LEU A 1 178 ? 17.754 -1.922 -6.575 1.00 88.62 178 LEU A CA 1
ATOM 1424 C C . LEU A 1 178 ? 18.243 -0.502 -6.879 1.00 88.62 178 LEU A C 1
ATOM 1426 O O . LEU A 1 178 ? 18.352 0.300 -5.957 1.00 88.62 178 LEU A O 1
ATOM 1430 N N . VAL A 1 179 ? 18.483 -0.171 -8.149 1.00 87.25 179 VAL A N 1
ATOM 1431 C CA . VAL A 1 179 ? 18.846 1.191 -8.573 1.00 87.25 179 VAL A CA 1
ATOM 1432 C C . VAL A 1 179 ? 17.678 2.158 -8.368 1.00 87.25 179 VAL A C 1
ATOM 1434 O O . VAL A 1 179 ? 17.859 3.220 -7.774 1.00 87.25 179 VAL A O 1
ATOM 1437 N N . ALA A 1 180 ? 16.465 1.777 -8.778 1.00 87.75 180 ALA A N 1
ATOM 1438 C CA . ALA A 1 180 ? 15.266 2.582 -8.537 1.00 87.75 180 ALA A CA 1
ATOM 1439 C C . ALA A 1 180 ? 14.969 2.757 -7.033 1.00 87.75 180 ALA A C 1
ATOM 1441 O O . ALA A 1 180 ? 14.551 3.835 -6.608 1.00 87.75 180 ALA A O 1
ATOM 1442 N N . LEU A 1 181 ? 15.232 1.726 -6.223 1.00 87.81 181 LEU A N 1
ATOM 1443 C CA . LEU A 1 181 ? 15.082 1.761 -4.768 1.00 87.81 181 LEU A CA 1
ATOM 1444 C C . LEU A 1 181 ? 16.150 2.638 -4.111 1.00 87.81 181 LEU A C 1
ATOM 1446 O O . LEU A 1 181 ? 15.856 3.393 -3.190 1.00 87.81 181 LEU A O 1
ATOM 1450 N N . HIS A 1 182 ? 17.394 2.559 -4.579 1.00 87.69 182 HIS A N 1
ATOM 1451 C CA . HIS A 1 182 ? 18.461 3.442 -4.124 1.00 87.69 182 HIS A CA 1
ATOM 1452 C C . HIS A 1 182 ? 18.106 4.904 -4.410 1.00 87.69 182 HIS A C 1
ATOM 1454 O O . HIS A 1 182 ? 18.210 5.744 -3.518 1.00 87.69 182 HIS A O 1
ATOM 1460 N N . TRP A 1 183 ? 17.600 5.189 -5.613 1.00 87.69 183 TRP A N 1
ATOM 1461 C CA . TRP A 1 183 ? 17.121 6.517 -5.977 1.00 87.69 183 TRP A CA 1
ATOM 1462 C C . TRP A 1 183 ? 15.980 6.986 -5.063 1.00 87.69 183 TRP A C 1
ATOM 1464 O O . TRP A 1 183 ? 16.058 8.083 -4.514 1.00 87.69 183 TRP A O 1
ATOM 1474 N N . SER A 1 184 ? 14.953 6.161 -4.824 1.00 89.19 184 SER A N 1
ATOM 1475 C CA . SER A 1 184 ? 13.832 6.551 -3.956 1.00 89.19 184 SER A CA 1
ATOM 1476 C C . SER A 1 184 ? 14.270 6.783 -2.509 1.00 89.19 184 SER A C 1
ATOM 1478 O O . SER A 1 184 ? 13.846 7.756 -1.888 1.00 89.19 184 SER A O 1
ATOM 1480 N N . MET A 1 185 ? 15.157 5.937 -1.975 1.00 85.94 185 MET A N 1
ATOM 1481 C CA . MET A 1 185 ? 15.723 6.117 -0.636 1.00 85.94 185 MET A CA 1
ATOM 1482 C C . MET A 1 185 ? 16.563 7.390 -0.539 1.00 85.94 185 MET A C 1
ATOM 1484 O O . MET A 1 185 ? 16.450 8.108 0.450 1.00 85.94 185 MET A O 1
ATOM 1488 N N . ALA A 1 186 ? 17.357 7.713 -1.563 1.00 85.81 186 ALA A N 1
ATOM 1489 C CA . ALA A 1 186 ? 18.119 8.956 -1.598 1.00 85.81 186 ALA A CA 1
ATOM 1490 C C . ALA A 1 186 ? 17.203 10.188 -1.529 1.00 85.81 186 ALA A C 1
ATOM 1492 O O . ALA A 1 186 ? 17.479 11.113 -0.769 1.00 85.81 186 ALA A O 1
ATOM 1493 N N . GLN A 1 187 ? 16.075 10.185 -2.245 1.00 85.00 187 GLN A N 1
ATOM 1494 C CA . GLN A 1 187 ? 15.114 11.293 -2.190 1.00 85.00 187 GLN A CA 1
ATOM 1495 C C . GLN A 1 187 ? 14.458 11.443 -0.810 1.00 85.00 187 GLN A C 1
ATOM 1497 O O . GLN A 1 187 ? 14.251 12.563 -0.349 1.00 85.00 187 GLN A O 1
ATOM 1502 N N . ILE A 1 188 ? 14.160 10.329 -0.137 1.00 82.31 188 ILE A N 1
ATOM 1503 C CA . ILE A 1 188 ? 13.504 10.325 1.179 1.00 82.31 188 ILE A CA 1
ATOM 1504 C C . ILE A 1 188 ? 14.480 10.691 2.307 1.00 82.31 188 ILE A C 1
ATOM 1506 O O . ILE A 1 188 ? 14.100 11.398 3.236 1.00 82.31 188 ILE A O 1
ATOM 1510 N N . CYS A 1 189 ? 15.722 10.203 2.251 1.00 78.69 189 CYS A N 1
ATOM 1511 C CA . CYS A 1 189 ? 16.677 10.317 3.355 1.00 78.69 189 CYS A CA 1
ATOM 1512 C C . CYS A 1 189 ? 17.653 11.488 3.220 1.00 78.69 189 CYS A C 1
ATOM 1514 O O . CYS A 1 189 ? 18.095 12.013 4.237 1.00 78.69 189 CYS A O 1
ATOM 1516 N N . LEU A 1 190 ? 18.033 11.865 1.996 1.00 67.19 190 LEU A N 1
ATOM 1517 C CA . LEU A 1 190 ? 19.144 12.793 1.761 1.00 67.19 190 LEU A CA 1
ATOM 1518 C C . LEU A 1 190 ? 18.702 14.138 1.176 1.00 67.19 190 LEU A C 1
ATOM 1520 O O . LEU A 1 190 ? 19.507 15.059 1.178 1.00 67.19 190 LEU A O 1
ATOM 1524 N N . GLY A 1 191 ? 17.439 14.277 0.750 1.00 55.03 191 GLY A N 1
ATOM 1525 C CA . GLY A 1 191 ? 16.933 15.486 0.100 1.00 55.03 191 GLY A CA 1
ATOM 1526 C C . GLY A 1 191 ? 17.632 15.730 -1.239 1.00 55.03 191 GLY A C 1
ATOM 1527 O O . GLY A 1 191 ? 18.736 16.250 -1.272 1.00 55.03 191 GLY A O 1
ATOM 1528 N N . ALA A 1 192 ? 16.980 15.347 -2.341 1.00 50.03 192 ALA A N 1
ATOM 1529 C CA . ALA A 1 192 ? 17.393 15.625 -3.721 1.00 50.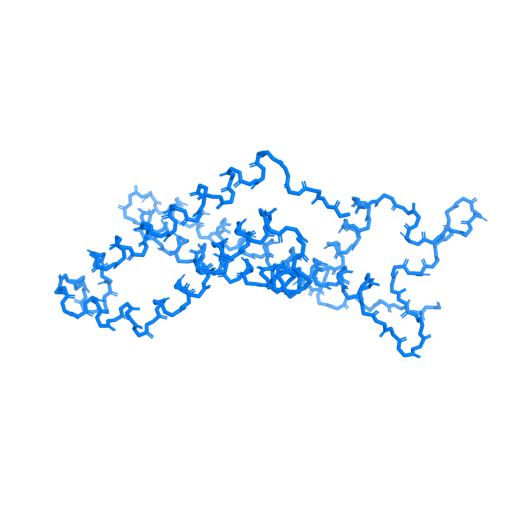03 192 ALA A CA 1
ATOM 1530 C C . ALA A 1 192 ? 18.895 15.441 -4.023 1.00 50.03 192 ALA A C 1
ATOM 1532 O O . ALA A 1 192 ? 19.653 16.401 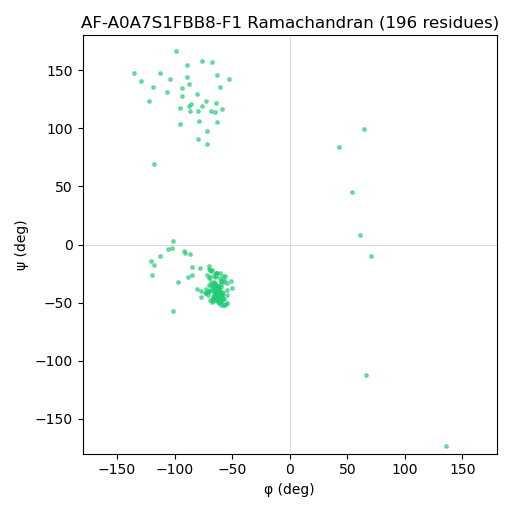-4.120 1.00 50.0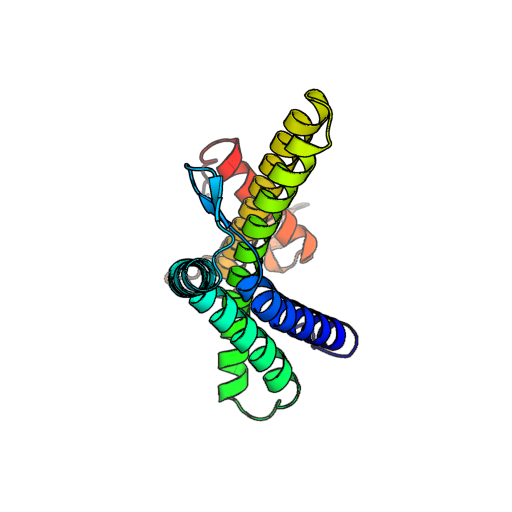3 192 ALA A O 1
ATOM 1533 N N . ILE A 1 193 ? 19.311 14.200 -4.301 1.00 56.72 193 ILE A N 1
ATOM 1534 C CA . ILE A 1 193 ? 20.470 14.006 -5.183 1.00 56.72 193 ILE A CA 1
ATOM 1535 C C . ILE A 1 193 ? 20.031 14.438 -6.583 1.00 56.72 193 ILE A C 1
ATOM 1537 O O . ILE A 1 193 ? 19.120 13.835 -7.163 1.00 56.72 193 ILE A O 1
ATOM 1541 N N . GLU A 1 194 ? 20.641 15.508 -7.092 1.00 49.81 194 GLU A N 1
ATOM 1542 C CA . GLU A 1 194 ? 20.503 15.922 -8.483 1.00 49.81 194 GLU A CA 1
ATOM 1543 C C . GLU A 1 194 ? 20.988 14.776 -9.374 1.00 49.81 194 GLU A C 1
ATOM 1545 O O . GLU A 1 194 ? 22.148 14.365 -9.327 1.00 49.81 194 GLU A O 1
ATOM 1550 N N . VAL A 1 195 ? 20.078 14.216 -10.170 1.00 49.91 195 VAL A N 1
ATOM 1551 C CA . VAL A 1 195 ? 20.457 13.292 -11.237 1.00 49.91 195 VAL A CA 1
ATOM 1552 C C . VAL A 1 195 ? 20.939 14.161 -12.390 1.00 49.91 195 VAL A C 1
ATOM 1554 O O . VAL A 1 195 ? 20.140 14.617 -13.208 1.00 49.91 195 VAL A O 1
ATOM 1557 N N . SER A 1 196 ? 22.238 14.446 -12.414 1.00 42.44 196 SER A N 1
ATOM 1558 C CA . SER A 1 196 ? 22.880 15.169 -13.506 1.00 42.44 196 SER A CA 1
ATOM 1559 C C . SER A 1 196 ? 22.761 14.333 -14.777 1.00 42.44 196 SER A C 1
ATOM 1561 O O . SER A 1 196 ? 23.434 13.314 -14.928 1.00 42.44 196 SER A O 1
ATOM 1563 N N . ALA A 1 197 ? 21.878 14.741 -15.686 1.00 38.81 197 ALA A N 1
ATOM 1564 C CA . ALA A 1 197 ? 21.922 14.273 -17.061 1.00 38.81 197 ALA A CA 1
ATOM 1565 C C . ALA A 1 197 ? 23.135 14.940 -17.725 1.00 38.81 197 ALA A C 1
ATOM 1567 O O . ALA A 1 197 ? 23.070 16.114 -18.089 1.00 38.81 197 ALA A O 1
ATOM 1568 N N . SER A 1 198 ? 24.253 14.217 -17.788 1.00 39.03 198 SER A N 1
ATOM 1569 C CA . SER A 1 198 ? 25.355 14.515 -18.707 1.00 39.03 198 SER A CA 1
ATOM 1570 C C . SER A 1 198 ? 25.033 13.980 -20.093 1.00 39.03 198 SER A C 1
ATOM 1572 O O . SER A 1 198 ? 24.631 12.792 -20.143 1.00 39.03 198 SER A O 1
#

Nearest PDB structures (foldseek):
  8i7o-assembly1_B2  TM=1.917E-01  e=3.604E+00  Mus musculus

Solvent-accessible surface area (backbone atoms only — not comparable to full-atom values): 11316 Å² total; per-residue (Å²): 132,86,79,81,58,66,68,61,48,53,50,51,52,52,51,36,52,50,53,55,48,49,55,61,50,53,53,73,46,66,47,79,50,100,92,44,76,44,73,54,56,70,59,34,37,56,49,41,59,73,71,47,43,64,61,53,51,54,35,43,53,39,44,50,49,43,56,53,34,69,76,44,79,85,42,71,67,41,56,54,50,47,56,52,32,59,61,42,52,57,56,51,53,57,55,51,57,56,50,48,57,54,48,51,60,48,35,63,74,74,42,55,77,69,51,33,56,52,49,54,53,50,50,51,52,52,51,52,54,51,52,30,49,51,49,14,53,50,55,48,46,45,43,74,70,53,87,46,98,82,71,68,39,77,44,65,42,70,48,76,57,94,92,40,83,40,46,46,70,80,51,55,70,66,56,54,48,50,51,35,36,50,53,30,43,38,47,75,76,66,59,67,75,80,82,78,85,126

Foldseek 3Di:
DDQCDDPNLVVLVVVLVVLVVVLVVQLQDWDADPVGTDRPSVVSNVVCVVPPNVLSVVLSVLSVLLSVLS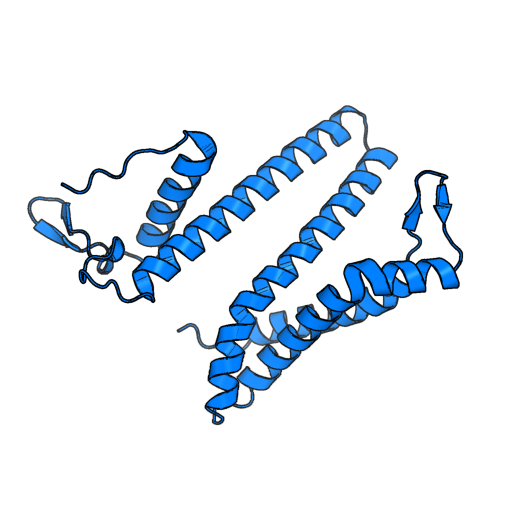VVVPDPVSVVSNVVSVVSVVSVCVVVVVVLVVVLVVCVVPPDPVSSVVSVVVSVVVVLLVVLLVQLVVLVCCQPPPQDPVNDGQQQDWDQDPNDTDGNVPDDPVVSSVVSSVVSCCCVPPNDPDPDPD

Mean predicted aligned error: 10.83 Å

Organism: Noctiluca scintillans (NCBI:txid2966)

Sequence (198 aa):
EVPIRGGVLQFAVSTAIFWTGDILVSFFTAYSSEVGLVTDRRLVIKHYLRTWFLVDLGAVLCDWMSVMGSSMSDNLKFVRFAKASRIVRMIGFIRLFRLGRVWEGFFDRHGSDGLSVASTLLGTCIVVLWFSHIICCMFYALGAHVSSDTGLRWTYTTVVVDDVVHRYDEFSPTYQYLVALHWSMAQICLGAIEVSAS

pLDDT: mean 77.63, std 10.87, range [38.81, 91.88]

InterPro domains:
  IPR005821 Ion transport domain [PF00520] (17-147)

Secondary structure (DSSP, 8-state):
-----THHHHHHHHHHHHHHHHHHHHTT--EEETTEEE--HHHHHHHHHHHTHHHHHHHHHHHHHHHHHHH-TT-HHHHHHHHHHHHHHHHHHHHHHHHHHHHHHHHHHHS-HHHHHHHHHHHHHHHHHHHHHHHHHHHHHHHHHPPPTTS--GGG-EEEETTEEEEGGGS-HHHHHHHHHHHHHHHHHHS-------